Protein AF-A0A8T4NUY3-F1 (afdb_monomer)

Foldseek 3Di:
DPDDDVVVVVLVVLLVVLQVVQVVCCAAALAKLLVLLLVLLVLLLVLLVQLCVLVVDPVSVVLSVVSVVLSVVLNVLSVVVRVCLVVPPDDPDPDPSLVVNLVSLVVSLVSLVVVLVVLVPDPPRRVSSNVSSVSSNVSSVSSNSSSVHDIDHGDDHPVVVVVVVVVVVPPPDPCVVVVVVVVVVVVVD

Solvent-accessible surface area (backbone atoms only — not comparable to full-atom values): 10156 Å² total; per-residue (Å²): 134,82,80,86,54,71,67,58,56,50,52,54,50,51,38,51,50,24,36,53,48,42,51,50,46,22,49,56,63,18,44,51,47,41,59,52,26,39,52,25,36,51,52,13,38,55,24,37,47,52,16,32,73,71,59,75,48,76,72,39,54,59,53,38,51,52,42,49,50,52,38,50,52,52,38,54,52,28,50,55,51,46,54,44,66,72,68,44,85,84,58,97,67,88,56,83,58,62,70,48,50,54,58,50,33,49,49,54,30,52,52,33,50,52,50,39,54,54,50,67,70,41,84,80,60,55,67,63,31,51,50,19,29,48,52,18,30,52,25,27,47,49,22,36,33,31,70,71,27,79,89,66,82,78,44,71,25,44,65,62,50,52,51,48,54,50,52,61,71,66,49,78,76,63,68,75,66,58,56,64,54,55,62,58,54,68,76,73,112

Secondary structure (DSSP, 8-state):
-----HHHHHHHHHHHHHHHHHHHHHHHH---HHHHHHHHHHHHHHHHHHHHHHH--THHHHHHHHHHHHHHHHHHHHHHHHHHHHH-TT-----TTHHHHHHHHHHHHHHHHHHHHHHHHSSS--HHHHHHHHHHHHHHHHHHHHHHSPP------HHHHHHHHHHHHTS---THHHHHHHHHHTT--

Radius of gyration: 24.98 Å; Cα contacts (8 Å, |Δi|>4): 179; chains: 1; bounding box: 60×59×71 Å

Nearest PDB structures (foldseek):
  1yo7-assembly2_B  TM=5.361E-01  e=6.219E-01  Escherichia coli
  2rld-assembly1_B  TM=5.432E-01  e=9.424E-01  Bacteroides thetaiotaomicron VPI-5482
  2yfb-assembly1_A  TM=3.283E-01  e=2.200E-01  Pseudomonas putida KT2440
  6gs7-assembly1_A  TM=2.887E-01  e=2.401E+00  Escherichia coli K-12
  8b17-assembly1_A  TM=3.221E-01  e=4.252E+00  Escherichia coli

Structure (mmCIF, N/CA/C/O backbone):
data_AF-A0A8T4NUY3-F1
#
_entry.id   AF-A0A8T4NUY3-F1
#
loop_
_atom_site.group_PDB
_atom_site.id
_atom_site.type_symbol
_atom_site.label_atom_id
_atom_site.label_alt_id
_atom_site.label_comp_id
_atom_site.label_asym_id
_atom_site.label_entity_id
_atom_site.label_seq_id
_atom_site.pdbx_PDB_ins_code
_atom_site.Cartn_x
_atom_site.Cartn_y
_atom_site.Cartn_z
_atom_site.occupancy
_atom_site.B_iso_or_equiv
_atom_site.auth_seq_id
_atom_site.auth_comp_id
_atom_site.auth_asym_id
_atom_site.auth_atom_id
_atom_site.pdbx_PDB_model_num
ATOM 1 N N . MET A 1 1 ? -31.942 13.668 -16.884 1.00 48.38 1 MET A N 1
ATOM 2 C CA . MET A 1 1 ? -31.144 12.492 -17.297 1.00 48.38 1 MET A CA 1
ATOM 3 C C . MET A 1 1 ? -29.689 12.750 -16.943 1.00 48.38 1 MET A C 1
ATOM 5 O O . MET A 1 1 ? -29.031 13.530 -17.618 1.00 48.38 1 MET A O 1
ATOM 9 N N . THR A 1 2 ? -29.203 12.186 -15.840 1.00 55.16 2 THR A N 1
ATOM 10 C CA . THR A 1 2 ? -27.782 12.231 -15.471 1.00 55.16 2 THR A CA 1
ATOM 11 C C . THR A 1 2 ? -26.987 11.414 -16.490 1.00 55.16 2 THR A C 1
ATOM 13 O O . THR A 1 2 ? -27.293 10.247 -16.729 1.00 55.16 2 THR A O 1
ATOM 16 N N . LYS A 1 3 ? -26.012 12.046 -17.156 1.00 61.59 3 LYS A N 1
ATOM 17 C CA . LYS A 1 3 ? -25.132 11.377 -18.124 1.00 61.59 3 LYS A CA 1
ATOM 18 C C . LYS A 1 3 ? -24.430 10.208 -17.432 1.00 61.59 3 LYS A C 1
ATOM 20 O O . LYS A 1 3 ? -23.755 10.396 -16.425 1.00 61.59 3 LYS A O 1
ATOM 25 N N . PHE A 1 4 ? -24.598 9.011 -17.982 1.00 66.19 4 PHE A N 1
ATOM 26 C CA . PHE A 1 4 ? -23.901 7.809 -17.543 1.00 66.19 4 PHE A CA 1
ATOM 27 C C . PHE A 1 4 ? -22.391 8.006 -17.735 1.00 66.19 4 PHE A C 1
ATOM 29 O O . PHE A 1 4 ? -21.926 8.082 -18.871 1.00 66.19 4 PHE A O 1
ATOM 36 N N . ASN A 1 5 ? -21.632 8.117 -16.641 1.00 83.50 5 ASN A N 1
ATOM 37 C CA . ASN A 1 5 ? -20.173 8.167 -16.692 1.00 83.50 5 ASN A CA 1
ATOM 38 C C . ASN A 1 5 ? -19.603 6.797 -16.276 1.00 83.50 5 ASN A C 1
ATOM 40 O O . ASN A 1 5 ? -19.598 6.481 -15.084 1.00 83.50 5 ASN A O 1
ATOM 44 N N . PRO A 1 6 ? -19.141 5.963 -17.226 1.00 83.00 6 PRO A N 1
ATOM 45 C CA . PRO A 1 6 ? -18.649 4.618 -16.923 1.00 83.00 6 PRO A CA 1
ATOM 46 C C . PRO A 1 6 ? -17.440 4.627 -15.979 1.00 83.00 6 PRO A C 1
ATOM 48 O O . PRO A 1 6 ? -17.291 3.708 -15.179 1.00 83.00 6 PRO A O 1
ATOM 51 N N . LEU A 1 7 ? -16.616 5.678 -16.015 1.00 85.19 7 LEU A N 1
ATOM 52 C CA . LEU A 1 7 ? -15.440 5.805 -15.149 1.00 85.19 7 LEU A CA 1
ATOM 53 C C . LEU A 1 7 ? -15.824 5.970 -13.679 1.00 85.19 7 LEU A C 1
ATOM 55 O O . LEU A 1 7 ? -15.173 5.406 -12.806 1.00 85.19 7 LEU A O 1
ATOM 59 N N . GLN A 1 8 ? -16.916 6.688 -13.410 1.00 86.12 8 GLN A N 1
ATOM 60 C CA . GLN A 1 8 ? -17.401 6.890 -12.049 1.00 86.12 8 GLN A CA 1
ATOM 61 C C . GLN A 1 8 ? -17.891 5.576 -11.430 1.00 86.12 8 GLN A C 1
ATOM 63 O O . GLN A 1 8 ? -17.571 5.284 -10.287 1.00 86.12 8 GLN A O 1
ATOM 68 N N . LYS A 1 9 ? -18.570 4.723 -12.209 1.00 86.62 9 LYS A N 1
ATOM 69 C CA . LYS A 1 9 ? -18.999 3.399 -11.728 1.00 86.62 9 LYS A CA 1
ATOM 70 C C . LYS A 1 9 ? -17.833 2.476 -11.384 1.00 86.62 9 LYS A C 1
ATOM 72 O O . LYS A 1 9 ? -17.947 1.676 -10.460 1.00 86.62 9 LYS A O 1
ATOM 77 N N . ILE A 1 10 ? -16.740 2.556 -12.144 1.00 88.50 10 ILE A N 1
ATOM 78 C CA . ILE A 1 10 ? -15.527 1.787 -11.850 1.00 88.50 10 ILE A CA 1
ATOM 79 C C . ILE A 1 10 ? -14.895 2.304 -10.555 1.00 88.50 10 ILE A C 1
ATOM 81 O O . ILE A 1 10 ? -14.575 1.495 -9.691 1.00 88.50 10 ILE A O 1
ATOM 85 N N . ASP A 1 11 ? -14.772 3.624 -10.393 1.00 87.75 11 ASP A N 1
ATOM 86 C CA . ASP A 1 11 ? -14.246 4.239 -9.166 1.00 87.75 11 ASP A CA 1
ATOM 87 C C . ASP A 1 11 ? -15.077 3.853 -7.930 1.00 87.75 11 ASP A C 1
ATOM 89 O O . ASP A 1 11 ? -14.519 3.391 -6.935 1.00 87.75 11 ASP A O 1
ATOM 93 N N . ASP A 1 12 ? -16.408 3.933 -8.027 1.00 89.88 12 ASP A N 1
ATOM 94 C CA . ASP A 1 12 ? -17.337 3.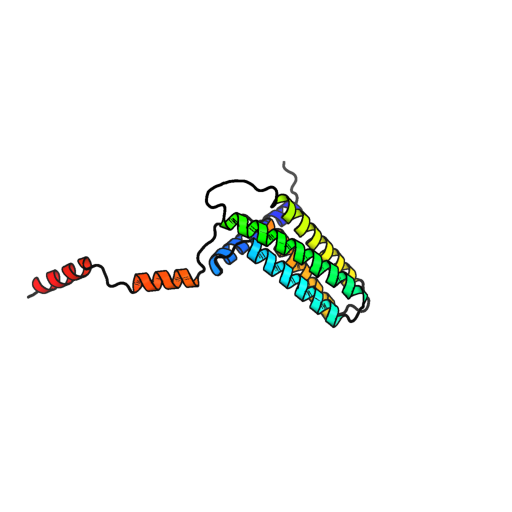525 -6.966 1.00 89.88 12 ASP A CA 1
ATOM 95 C C . ASP A 1 12 ? -17.185 2.032 -6.626 1.00 89.88 12 ASP A C 1
ATOM 97 O O . ASP A 1 12 ? -17.167 1.646 -5.455 1.00 89.88 12 ASP A O 1
ATOM 101 N N . GLY A 1 13 ? -17.036 1.179 -7.644 1.00 91.19 13 GLY A N 1
ATOM 102 C CA . GLY A 1 13 ? -16.809 -0.255 -7.468 1.00 91.19 13 GLY A CA 1
ATOM 103 C C . GLY A 1 13 ? -15.482 -0.560 -6.770 1.00 91.19 13 GLY A C 1
ATOM 104 O O . GLY A 1 13 ? -15.440 -1.370 -5.842 1.00 91.19 13 GLY A O 1
ATOM 105 N N . MET A 1 14 ? -14.406 0.121 -7.165 1.00 91.62 14 MET A N 1
ATOM 106 C CA . MET A 1 14 ? -13.090 -0.018 -6.536 1.00 91.62 14 MET A CA 1
ATOM 107 C C . MET A 1 14 ? -13.104 0.473 -5.087 1.00 91.62 14 MET A C 1
ATOM 109 O O . MET A 1 14 ? -12.555 -0.192 -4.208 1.00 91.62 14 MET A O 1
ATOM 113 N N . LEU A 1 15 ? -13.785 1.587 -4.811 1.00 92.44 15 LEU A N 1
ATOM 114 C CA . LEU A 1 15 ? -13.944 2.107 -3.457 1.00 92.44 15 LEU A CA 1
ATOM 115 C C . LEU A 1 15 ? -14.776 1.163 -2.579 1.00 92.44 15 LEU A C 1
ATOM 117 O O . LEU A 1 15 ? -14.419 0.918 -1.427 1.00 92.44 15 LEU A O 1
ATOM 121 N N . TYR A 1 16 ? -15.845 0.572 -3.119 1.00 91.75 16 TYR A N 1
ATOM 122 C 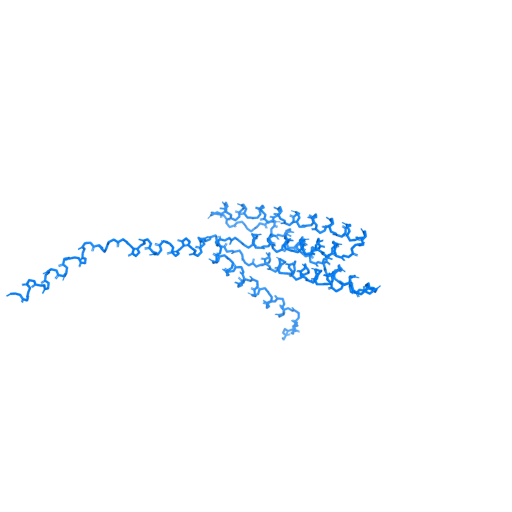CA . TYR A 1 16 ? -16.622 -0.453 -2.421 1.00 91.75 16 TYR A CA 1
ATOM 123 C C . TYR A 1 16 ? -15.752 -1.656 -2.030 1.00 91.75 16 TYR A C 1
ATOM 125 O O . TYR A 1 16 ? -15.794 -2.108 -0.881 1.00 91.75 16 TYR A O 1
ATOM 133 N N . LEU A 1 17 ? -14.929 -2.155 -2.957 1.00 92.31 17 LEU A N 1
ATOM 134 C CA . LEU A 1 17 ? -14.000 -3.252 -2.683 1.00 92.31 17 LEU A CA 1
ATOM 135 C C . LEU A 1 17 ? -12.956 -2.865 -1.634 1.00 92.31 17 LEU A C 1
ATOM 137 O O . LEU A 1 17 ? -12.692 -3.655 -0.729 1.00 92.31 17 LEU A O 1
ATOM 141 N N . ALA A 1 18 ? -12.408 -1.652 -1.703 1.00 92.25 18 ALA A N 1
ATOM 142 C CA . ALA A 1 18 ? -11.452 -1.159 -0.717 1.00 92.25 18 ALA A CA 1
ATOM 143 C C . ALA A 1 18 ? -12.070 -1.055 0.681 1.00 92.25 18 ALA A C 1
ATOM 145 O O . ALA A 1 18 ? -11.474 -1.536 1.642 1.00 92.25 18 ALA A O 1
ATOM 146 N N . ASN A 1 19 ? -13.298 -0.542 0.798 1.00 91.25 19 ASN A N 1
ATOM 147 C CA . ASN A 1 19 ? -14.040 -0.513 2.060 1.00 91.25 19 ASN A CA 1
ATOM 148 C C . ASN A 1 19 ? -14.225 -1.921 2.643 1.00 91.25 19 ASN A C 1
ATOM 150 O O . ASN A 1 19 ? -13.965 -2.148 3.825 1.00 91.25 19 ASN A O 1
ATOM 154 N N . ARG A 1 20 ? -14.618 -2.900 1.819 1.00 92.81 20 ARG A N 1
ATOM 155 C CA . ARG A 1 20 ? -14.730 -4.304 2.250 1.00 92.81 20 ARG A CA 1
ATOM 156 C C . ARG A 1 20 ? -13.381 -4.898 2.648 1.00 92.81 20 ARG A C 1
ATOM 158 O O . ARG A 1 20 ? -13.308 -5.616 3.643 1.00 92.81 20 ARG A O 1
ATOM 165 N N . GLY A 1 21 ? -12.321 -4.576 1.913 1.00 92.50 21 GLY A N 1
ATOM 166 C CA . GLY A 1 21 ? -10.954 -4.989 2.221 1.00 92.50 21 GLY A CA 1
ATOM 167 C C . GLY A 1 21 ? -10.473 -4.441 3.563 1.00 92.50 21 GLY A C 1
ATOM 168 O O . GLY A 1 21 ? -9.983 -5.202 4.393 1.00 92.50 21 GLY A O 1
ATOM 169 N N . VAL A 1 22 ? -10.695 -3.152 3.827 1.00 92.00 22 VAL A N 1
ATOM 170 C CA . VAL A 1 22 ? -10.376 -2.505 5.109 1.00 92.00 22 VAL A CA 1
ATOM 171 C C . VAL A 1 22 ? -11.189 -3.112 6.250 1.00 92.00 22 VAL A C 1
ATOM 173 O O . VAL A 1 22 ? -10.629 -3.396 7.307 1.00 92.00 22 VAL A O 1
ATOM 176 N N . GLN A 1 23 ? -12.479 -3.394 6.043 1.00 89.88 23 GLN A N 1
ATOM 177 C CA . GLN A 1 23 ? -13.305 -4.101 7.030 1.00 89.88 23 GLN A CA 1
ATOM 178 C C . GLN A 1 23 ? -12.753 -5.494 7.343 1.00 89.88 23 GLN A C 1
ATOM 180 O O . GLN A 1 23 ? -12.631 -5.855 8.514 1.00 89.88 23 GLN A O 1
ATOM 185 N N . ALA A 1 24 ? -12.395 -6.271 6.321 1.00 90.56 24 ALA A N 1
ATOM 186 C CA . ALA A 1 24 ? -11.819 -7.600 6.494 1.00 90.56 24 ALA A CA 1
ATOM 187 C C . ALA A 1 24 ? -10.454 -7.539 7.196 1.00 90.56 24 ALA A C 1
ATOM 189 O O . ALA A 1 24 ? -10.190 -8.330 8.101 1.00 90.56 24 ALA A O 1
ATOM 190 N N . TRP A 1 25 ? -9.607 -6.574 6.839 1.00 91.94 25 TRP A N 1
ATOM 191 C CA . TRP A 1 25 ? -8.314 -6.337 7.478 1.00 91.94 25 TRP A CA 1
ATOM 192 C C . TRP A 1 25 ? -8.459 -5.955 8.952 1.00 91.94 25 TRP A C 1
ATOM 194 O O . TRP A 1 25 ? -7.840 -6.571 9.819 1.00 91.94 25 TRP A O 1
ATOM 204 N N . ASN A 1 26 ? -9.317 -4.982 9.255 1.00 89.38 26 ASN A N 1
ATOM 205 C CA . ASN A 1 26 ? -9.607 -4.564 10.621 1.00 89.38 26 ASN A CA 1
ATOM 206 C C . ASN A 1 26 ? -10.209 -5.714 11.435 1.00 89.38 26 ASN A C 1
ATOM 208 O O . ASN A 1 26 ? -9.828 -5.927 12.583 1.00 89.38 26 ASN A O 1
ATOM 212 N N . TRP A 1 27 ? -11.097 -6.509 10.834 1.00 85.94 27 TRP A N 1
ATOM 213 C CA . TRP A 1 27 ? -11.651 -7.683 11.491 1.00 85.94 27 TRP A CA 1
ATOM 214 C C . TRP A 1 27 ? -10.564 -8.720 11.787 1.00 85.94 27 TRP A C 1
ATOM 216 O O . TRP A 1 27 ? -10.459 -9.152 12.930 1.00 85.94 27 TRP A O 1
ATOM 226 N N . THR A 1 28 ? -9.739 -9.088 10.806 1.00 87.62 28 THR A N 1
ATOM 227 C CA . THR A 1 28 ? -8.694 -10.120 10.948 1.00 87.62 28 THR A CA 1
ATOM 228 C C . THR A 1 28 ? -7.601 -9.713 11.936 1.00 87.62 28 THR A C 1
ATOM 230 O O . THR A 1 28 ? -7.290 -10.451 12.874 1.00 87.62 28 THR A O 1
ATOM 233 N N . THR A 1 29 ? -7.044 -8.519 11.759 1.00 87.31 29 THR A N 1
ATOM 234 C CA . THR A 1 29 ? -5.816 -8.081 12.434 1.00 87.31 29 THR A CA 1
ATOM 235 C C . THR A 1 29 ? -6.053 -7.127 13.601 1.00 87.31 29 THR A C 1
ATOM 237 O O . THR A 1 29 ? -5.150 -6.934 14.412 1.00 87.31 29 THR A O 1
ATOM 240 N N . GLY A 1 30 ? -7.237 -6.517 13.698 1.00 84.38 30 GLY A N 1
ATOM 241 C CA . GLY A 1 30 ? -7.509 -5.430 14.641 1.00 84.38 30 GLY A CA 1
ATOM 242 C C . GLY A 1 30 ? -6.852 -4.090 14.280 1.00 84.38 30 GLY A C 1
ATOM 243 O O . GLY A 1 30 ? -6.949 -3.134 15.047 1.00 84.38 30 GLY A O 1
ATOM 244 N N . ARG A 1 31 ? -6.164 -4.011 13.135 1.00 87.50 31 ARG A N 1
ATOM 245 C CA . ARG A 1 31 ? -5.397 -2.839 12.693 1.00 87.50 31 ARG A CA 1
ATOM 246 C C . ARG A 1 31 ? -6.239 -1.856 11.874 1.00 87.50 31 ARG A C 1
ATOM 248 O O . ARG A 1 31 ? -7.376 -2.152 11.495 1.00 87.50 31 ARG A O 1
ATOM 255 N N . THR A 1 32 ? -5.696 -0.668 11.638 1.00 88.38 32 THR A N 1
ATOM 256 C CA . THR A 1 32 ? -6.365 0.421 10.903 1.00 88.38 32 THR A CA 1
ATOM 257 C C . THR A 1 32 ? -6.183 0.283 9.386 1.00 88.38 32 THR A C 1
ATOM 259 O O . THR A 1 32 ? -5.434 -0.574 8.901 1.00 88.38 32 THR A O 1
ATOM 262 N N . LYS A 1 33 ? -6.838 1.164 8.617 1.00 89.69 33 LYS A N 1
ATOM 263 C CA . LYS A 1 33 ? -6.604 1.285 7.170 1.00 89.69 33 LYS A CA 1
ATOM 264 C C . LYS A 1 33 ? -5.194 1.792 6.842 1.00 89.69 33 LYS A C 1
ATOM 266 O O . LYS A 1 33 ? -4.597 1.316 5.882 1.00 89.69 33 LY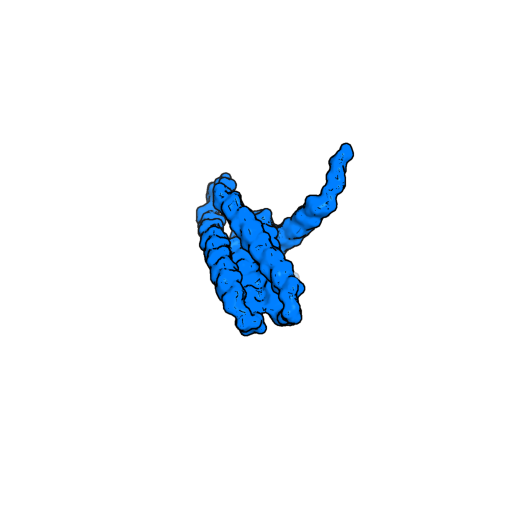S A O 1
ATOM 271 N N . TYR A 1 34 ? -4.629 2.688 7.656 1.00 89.56 34 TYR A N 1
ATOM 272 C CA . TYR A 1 34 ? -3.290 3.239 7.415 1.00 89.56 34 TYR A CA 1
ATOM 273 C C . TYR A 1 34 ? -2.188 2.200 7.665 1.00 89.56 34 TYR A C 1
ATOM 275 O O . TYR A 1 34 ? -1.172 2.201 6.969 1.00 89.56 34 TYR A O 1
ATOM 283 N N . ASP A 1 35 ? -2.410 1.252 8.585 1.00 90.38 35 ASP A N 1
ATOM 284 C CA . ASP A 1 35 ? -1.540 0.079 8.734 1.00 90.38 35 ASP A CA 1
ATOM 285 C C . ASP A 1 35 ? -1.527 -0.763 7.446 1.00 90.38 35 ASP A C 1
ATOM 287 O O . ASP A 1 35 ? -0.465 -1.169 6.976 1.00 90.38 35 ASP A O 1
ATOM 291 N N . LEU A 1 36 ? -2.700 -0.997 6.842 1.00 92.81 36 LEU A N 1
ATOM 292 C CA . LEU A 1 36 ? -2.815 -1.723 5.573 1.00 92.81 36 LEU A CA 1
ATOM 293 C C . LEU A 1 36 ? -2.159 -0.955 4.416 1.00 92.81 36 LEU A C 1
ATOM 295 O O . LEU A 1 36 ? -1.393 -1.537 3.652 1.00 92.81 36 LEU A O 1
ATOM 299 N N . SER A 1 37 ? -2.424 0.348 4.303 1.00 91.88 37 SER A 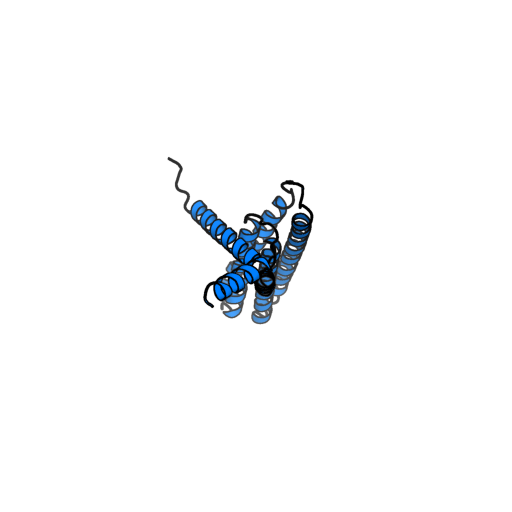N 1
ATOM 300 C CA . SER A 1 37 ? -1.819 1.219 3.288 1.00 91.88 37 SER A CA 1
ATOM 301 C C . SER A 1 37 ? -0.291 1.211 3.369 1.00 91.88 37 SER A C 1
ATOM 303 O O . SER A 1 37 ? 0.395 1.043 2.361 1.00 91.88 37 SER A O 1
ATOM 305 N N . THR A 1 38 ? 0.257 1.282 4.583 1.00 92.06 38 THR A N 1
ATOM 306 C CA . THR A 1 38 ? 1.704 1.200 4.821 1.00 92.06 38 THR A CA 1
ATOM 307 C C . THR A 1 38 ? 2.286 -0.121 4.324 1.00 92.06 38 THR A C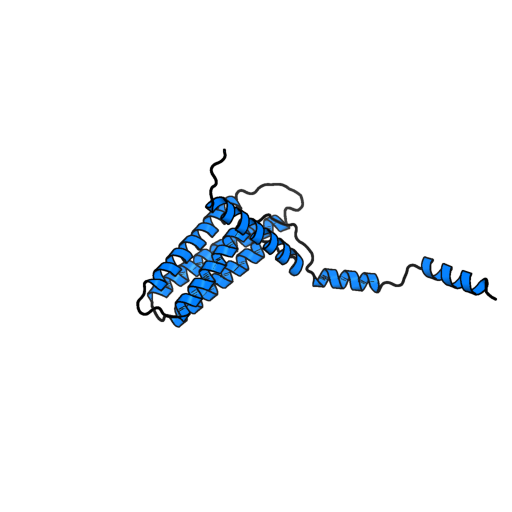 1
ATOM 309 O O . THR A 1 38 ? 3.284 -0.120 3.604 1.00 92.06 38 THR A O 1
ATOM 312 N N . VAL A 1 39 ? 1.641 -1.250 4.639 1.00 94.06 39 VAL A N 1
ATOM 313 C CA . VAL A 1 39 ? 2.070 -2.572 4.152 1.00 94.06 39 VAL A CA 1
ATOM 314 C C . VAL A 1 39 ? 2.056 -2.630 2.623 1.00 94.06 39 VAL A C 1
ATOM 316 O O . VAL A 1 39 ? 2.998 -3.148 2.026 1.00 94.06 39 VAL A O 1
ATOM 319 N N . LEU A 1 40 ? 1.034 -2.066 1.978 1.00 94.25 40 LEU A N 1
ATOM 320 C CA . LEU A 1 40 ? 0.931 -2.029 0.518 1.00 94.25 40 LEU A CA 1
ATOM 321 C C . LEU A 1 40 ? 2.032 -1.170 -0.124 1.00 94.25 40 LEU A C 1
ATOM 323 O O . LEU A 1 40 ? 2.635 -1.590 -1.111 1.00 94.25 40 LEU A O 1
ATOM 327 N N . HIS A 1 41 ? 2.355 -0.007 0.448 1.00 91.06 41 HIS A N 1
ATOM 328 C CA . HIS A 1 41 ? 3.465 0.825 -0.030 1.00 91.06 41 HIS A CA 1
ATOM 329 C C . HIS A 1 41 ? 4.833 0.148 0.156 1.00 91.06 41 HIS A C 1
ATOM 331 O O . HIS A 1 41 ? 5.685 0.203 -0.738 1.00 91.06 41 HIS A O 1
ATOM 337 N N . MET A 1 42 ? 5.039 -0.546 1.278 1.00 92.19 42 MET A N 1
ATOM 338 C CA . MET A 1 42 ? 6.252 -1.334 1.515 1.00 92.19 42 MET A CA 1
ATOM 339 C C . MET A 1 42 ? 6.373 -2.498 0.528 1.00 92.19 42 MET A C 1
ATOM 341 O O . MET A 1 42 ? 7.438 -2.684 -0.058 1.00 92.19 42 MET A O 1
ATOM 345 N N . ALA A 1 43 ? 5.286 -3.237 0.285 1.00 92.50 43 ALA A N 1
ATOM 346 C CA . ALA A 1 43 ? 5.253 -4.320 -0.696 1.00 92.50 43 ALA A CA 1
ATOM 347 C C . ALA A 1 43 ? 5.567 -3.817 -2.113 1.00 92.50 43 ALA A C 1
ATOM 349 O O . ALA A 1 43 ? 6.315 -4.463 -2.850 1.00 92.50 43 ALA A O 1
ATOM 350 N N . ALA A 1 44 ? 5.057 -2.636 -2.472 1.00 91.00 44 ALA A N 1
ATOM 351 C CA . ALA A 1 44 ? 5.350 -2.015 -3.755 1.00 91.00 44 ALA A CA 1
ATOM 352 C C . ALA A 1 44 ? 6.836 -1.670 -3.902 1.00 91.00 44 ALA A C 1
ATOM 354 O O . ALA A 1 44 ? 7.463 -2.038 -4.886 1.00 91.00 44 ALA A O 1
ATOM 355 N N . THR A 1 45 ? 7.420 -1.048 -2.879 1.00 90.25 45 THR A N 1
ATOM 356 C CA . THR A 1 45 ? 8.844 -0.672 -2.870 1.00 90.25 45 THR A CA 1
ATOM 357 C C . THR A 1 45 ? 9.755 -1.891 -2.906 1.00 90.25 45 THR A C 1
ATOM 359 O O . THR A 1 45 ? 10.739 -1.907 -3.637 1.00 90.25 45 THR A O 1
ATOM 362 N N . ALA A 1 46 ? 9.424 -2.938 -2.147 1.00 90.81 46 ALA A N 1
ATOM 363 C CA . ALA A 1 46 ? 10.161 -4.196 -2.190 1.00 90.81 46 ALA A CA 1
ATOM 364 C C . ALA A 1 46 ? 10.106 -4.832 -3.588 1.00 90.81 46 ALA A C 1
ATOM 366 O O . ALA A 1 46 ? 11.108 -5.365 -4.062 1.00 90.81 46 ALA A O 1
ATOM 367 N N . SER A 1 47 ? 8.955 -4.729 -4.259 1.00 89.50 47 SER A N 1
ATOM 368 C CA . SER A 1 47 ? 8.787 -5.210 -5.630 1.00 89.50 47 SER A CA 1
ATOM 369 C C . SER A 1 47 ? 9.630 -4.398 -6.615 1.00 89.50 47 SER A C 1
ATOM 371 O O . SER A 1 47 ? 10.375 -5.004 -7.377 1.00 89.50 47 SER A O 1
ATOM 373 N N . ASP A 1 48 ? 9.621 -3.062 -6.541 1.00 85.25 48 ASP A N 1
ATOM 374 C CA . ASP A 1 48 ? 10.491 -2.203 -7.368 1.00 85.25 48 ASP A CA 1
ATOM 375 C C . ASP A 1 48 ? 11.977 -2.544 -7.160 1.00 85.25 48 ASP A C 1
ATOM 377 O O . ASP A 1 48 ? 12.747 -2.654 -8.114 1.00 85.25 48 ASP A O 1
ATOM 381 N N . GLY A 1 49 ? 12.380 -2.782 -5.906 1.00 85.06 49 GLY A N 1
ATOM 382 C CA . GLY A 1 49 ? 13.744 -3.189 -5.561 1.00 85.06 49 GLY A CA 1
ATOM 383 C C . GLY A 1 49 ? 14.133 -4.538 -6.166 1.00 85.06 49 GLY A C 1
ATOM 384 O O . GLY A 1 49 ? 15.236 -4.686 -6.692 1.00 85.06 49 GLY A O 1
ATOM 385 N N . ALA A 1 50 ? 13.219 -5.512 -6.162 1.00 85.56 50 ALA A N 1
ATOM 386 C CA . ALA A 1 50 ? 13.425 -6.773 -6.869 1.00 85.56 50 ALA A CA 1
ATOM 387 C C . ALA A 1 50 ? 13.541 -6.552 -8.388 1.00 85.56 50 ALA A C 1
ATOM 389 O O . ALA A 1 50 ? 14.398 -7.157 -9.032 1.00 85.56 50 ALA A O 1
ATOM 390 N N . GLY A 1 51 ? 12.735 -5.649 -8.953 1.00 80.75 51 GLY A N 1
ATOM 391 C CA . GLY A 1 51 ? 12.812 -5.242 -10.357 1.00 80.75 51 GLY A CA 1
ATOM 392 C C . GLY A 1 51 ? 14.180 -4.671 -10.736 1.00 80.75 51 GLY A C 1
ATOM 393 O O . GLY A 1 51 ? 14.724 -5.070 -11.765 1.00 80.75 51 GLY A O 1
ATOM 394 N N . TYR A 1 52 ? 14.757 -3.818 -9.882 1.00 80.06 52 TYR A N 1
ATOM 395 C CA . TYR A 1 52 ? 16.107 -3.259 -10.039 1.00 80.06 52 TYR A CA 1
ATOM 396 C C . TYR A 1 52 ? 17.196 -4.337 -10.050 1.00 80.06 52 TYR A C 1
ATOM 398 O O . TYR A 1 52 ? 18.005 -4.396 -10.977 1.00 80.06 52 TYR A O 1
ATOM 406 N N . VAL A 1 53 ? 17.210 -5.217 -9.042 1.00 81.44 53 VAL A N 1
ATOM 407 C CA . VAL A 1 53 ? 18.224 -6.284 -8.941 1.00 81.44 53 VAL A CA 1
ATOM 408 C C . VAL A 1 53 ? 18.193 -7.185 -10.177 1.00 81.44 53 VAL A C 1
ATOM 410 O O . VAL A 1 53 ? 19.232 -7.652 -10.636 1.00 81.44 53 VAL A O 1
ATOM 413 N N . LEU A 1 54 ? 17.003 -7.409 -10.734 1.00 78.38 54 LEU A N 1
ATOM 414 C CA . LEU A 1 54 ? 16.807 -8.261 -11.901 1.00 78.38 54 LEU A CA 1
ATOM 415 C C . LEU A 1 54 ? 17.063 -7.540 -13.231 1.00 78.38 54 LEU A C 1
ATOM 417 O O . LEU A 1 54 ? 17.361 -8.220 -14.212 1.00 78.38 54 LEU A O 1
ATOM 421 N N . SER A 1 55 ? 16.957 -6.207 -13.283 1.00 76.12 55 SER A N 1
ATOM 422 C CA . SER A 1 55 ? 17.200 -5.439 -14.510 1.00 76.12 55 SER A CA 1
ATOM 423 C C . SER A 1 55 ? 18.677 -5.143 -14.755 1.00 76.12 55 SER A C 1
ATOM 425 O O . SER A 1 55 ? 19.087 -5.014 -15.907 1.00 76.12 55 SER A O 1
ATOM 427 N N . ASN A 1 56 ? 19.481 -5.055 -13.688 1.00 74.19 56 ASN A N 1
ATOM 428 C CA . ASN A 1 56 ? 20.903 -4.693 -13.735 1.00 74.19 56 ASN A CA 1
ATOM 429 C C . ASN A 1 56 ? 21.185 -3.393 -14.527 1.00 74.19 56 ASN A C 1
ATOM 431 O O . ASN A 1 56 ? 22.269 -3.211 -15.081 1.00 74.19 56 ASN A O 1
ATOM 435 N N . ASP A 1 57 ? 20.197 -2.496 -14.601 1.00 75.31 57 ASP A N 1
ATOM 436 C CA . ASP A 1 57 ? 20.283 -1.213 -15.296 1.00 75.31 57 ASP A CA 1
ATOM 437 C C . ASP A 1 57 ? 20.453 -0.082 -14.262 1.00 75.31 57 ASP A C 1
ATOM 439 O O . ASP A 1 57 ? 19.623 0.066 -13.357 1.00 75.31 57 ASP A O 1
ATOM 443 N N . PRO A 1 58 ? 21.513 0.741 -14.367 1.00 76.38 58 PRO A N 1
ATOM 444 C CA . PRO A 1 58 ? 21.783 1.817 -13.416 1.00 76.38 58 PRO A CA 1
ATOM 445 C C . PRO A 1 58 ? 20.674 2.877 -13.343 1.00 76.38 58 PRO A C 1
ATOM 447 O O . PRO A 1 58 ? 20.509 3.497 -12.292 1.00 76.38 58 PRO A O 1
ATOM 450 N N . ASN A 1 59 ? 19.867 3.067 -14.392 1.00 74.12 59 ASN A N 1
ATOM 451 C CA . ASN A 1 59 ? 18.742 4.008 -14.363 1.00 74.12 59 ASN A CA 1
ATOM 452 C C . ASN A 1 59 ? 17.668 3.602 -13.343 1.00 74.12 59 ASN A C 1
ATOM 454 O O . ASN A 1 59 ? 16.999 4.461 -12.764 1.00 74.12 59 ASN A O 1
ATOM 458 N N . TYR A 1 60 ? 17.540 2.303 -13.062 1.00 76.81 60 TYR A N 1
ATOM 459 C CA . TYR A 1 60 ? 16.594 1.802 -12.070 1.00 76.81 60 TYR A CA 1
ATOM 460 C C . TYR A 1 60 ? 17.006 2.136 -10.629 1.00 76.81 60 TYR A C 1
ATOM 462 O O . TYR A 1 60 ? 16.146 2.140 -9.753 1.00 76.81 60 TYR A O 1
ATOM 470 N N . LEU A 1 61 ? 18.268 2.504 -10.369 1.00 79.06 61 LEU A N 1
ATOM 471 C CA . LEU A 1 61 ? 18.702 2.966 -9.045 1.00 79.06 61 LEU A CA 1
ATOM 472 C C . LEU A 1 61 ? 18.008 4.281 -8.656 1.00 79.06 61 LEU A C 1
ATOM 474 O O . LEU A 1 61 ? 17.548 4.440 -7.523 1.00 79.06 61 LEU A O 1
ATOM 478 N N . LEU A 1 62 ? 17.911 5.224 -9.598 1.00 80.62 62 LEU A N 1
ATOM 479 C CA . LEU A 1 62 ? 17.224 6.497 -9.375 1.00 80.62 62 LEU A CA 1
ATOM 480 C C . LEU A 1 62 ? 15.725 6.271 -9.144 1.00 80.62 62 LEU A C 1
ATOM 482 O O . LEU A 1 62 ? 15.153 6.833 -8.211 1.00 80.62 62 LEU A O 1
ATOM 486 N N . ILE A 1 63 ? 15.108 5.412 -9.959 1.00 78.88 63 ILE A N 1
ATOM 487 C CA . ILE A 1 63 ? 13.686 5.057 -9.852 1.00 78.88 63 ILE A CA 1
ATOM 488 C C . ILE A 1 63 ? 13.397 4.410 -8.495 1.00 78.88 63 ILE A C 1
ATOM 490 O O . ILE A 1 63 ? 12.503 4.857 -7.774 1.00 78.88 63 ILE A O 1
ATOM 494 N N . PHE A 1 64 ? 14.207 3.426 -8.101 1.00 83.12 64 PHE A N 1
ATOM 495 C CA . PHE A 1 64 ? 14.103 2.778 -6.800 1.00 83.12 64 PHE A CA 1
ATOM 496 C C . PHE A 1 64 ? 14.289 3.774 -5.647 1.00 83.12 64 PHE A C 1
ATOM 498 O O . PHE A 1 64 ? 13.540 3.738 -4.675 1.00 83.12 64 PHE A O 1
ATOM 505 N N . SER A 1 65 ? 15.218 4.725 -5.766 1.00 85.56 65 SER A N 1
ATOM 506 C CA . SER A 1 65 ? 15.439 5.749 -4.734 1.00 85.56 65 SER A CA 1
ATOM 507 C C . SER A 1 65 ? 14.222 6.664 -4.552 1.00 85.56 65 SER A C 1
ATOM 509 O O . SER A 1 65 ? 13.822 6.944 -3.421 1.00 85.56 65 SER A O 1
ATOM 511 N N . ILE A 1 66 ? 13.589 7.093 -5.650 1.00 85.62 66 ILE A N 1
ATOM 512 C CA . ILE A 1 66 ? 12.342 7.878 -5.614 1.00 85.62 66 ILE A CA 1
ATOM 513 C C . ILE A 1 66 ? 11.201 7.041 -5.019 1.00 85.62 66 ILE A C 1
ATOM 515 O O . ILE A 1 66 ? 10.417 7.537 -4.206 1.00 85.62 66 ILE A O 1
ATOM 519 N N . SER A 1 67 ? 11.125 5.760 -5.375 1.00 84.69 67 SER A N 1
ATOM 520 C CA . SER A 1 67 ? 10.154 4.809 -4.831 1.00 84.69 67 SER A CA 1
ATOM 521 C C . SER A 1 67 ? 10.293 4.644 -3.308 1.00 84.69 67 SER A C 1
ATOM 523 O O . SER A 1 67 ? 9.313 4.799 -2.577 1.00 84.69 67 SER A O 1
ATOM 525 N N . VAL A 1 68 ? 11.514 4.450 -2.800 1.00 89.62 68 VAL A N 1
ATOM 526 C CA . VAL A 1 68 ? 11.802 4.390 -1.356 1.00 89.62 68 VAL A CA 1
ATOM 527 C C . VAL A 1 68 ? 11.434 5.704 -0.669 1.00 89.62 68 VAL A C 1
ATOM 529 O O . VAL A 1 68 ? 10.783 5.690 0.377 1.00 89.62 68 VAL A O 1
ATOM 532 N N . PHE A 1 69 ? 11.808 6.841 -1.258 1.00 89.00 69 PHE A N 1
ATOM 533 C CA . PHE A 1 69 ? 11.513 8.159 -0.700 1.00 89.00 69 PHE A CA 1
ATOM 534 C C . PHE A 1 69 ? 10.005 8.414 -0.583 1.00 89.00 69 PHE A C 1
ATOM 536 O O . PHE A 1 69 ? 9.515 8.771 0.489 1.00 89.00 69 PHE A O 1
ATOM 543 N N . THR A 1 70 ? 9.253 8.180 -1.661 1.00 87.19 70 THR A N 1
ATOM 544 C CA . THR A 1 70 ? 7.792 8.365 -1.680 1.00 87.19 70 THR A CA 1
ATOM 545 C C . THR A 1 70 ? 7.094 7.454 -0.675 1.00 87.19 70 THR A C 1
ATOM 547 O O . THR A 1 70 ? 6.259 7.927 0.096 1.00 87.19 70 THR A O 1
ATOM 550 N N . THR A 1 71 ? 7.489 6.182 -0.597 1.00 88.25 71 THR A N 1
ATOM 551 C CA . THR A 1 71 ? 6.981 5.241 0.409 1.00 88.25 71 THR A CA 1
ATOM 552 C C . THR A 1 71 ? 7.321 5.666 1.832 1.00 88.25 71 THR A C 1
ATOM 554 O O . THR A 1 71 ? 6.483 5.518 2.723 1.00 88.25 71 THR A O 1
ATOM 557 N N . GLY A 1 72 ? 8.510 6.226 2.062 1.00 88.31 72 GLY A N 1
ATOM 558 C CA . GLY A 1 72 ? 8.898 6.790 3.353 1.00 88.31 72 GLY A CA 1
ATOM 559 C C . GLY A 1 72 ? 7.950 7.905 3.795 1.00 88.31 72 GLY A C 1
ATOM 560 O O . GLY A 1 72 ? 7.429 7.855 4.908 1.00 88.31 72 GLY A O 1
ATOM 561 N N . ILE A 1 73 ? 7.651 8.860 2.907 1.00 88.44 73 ILE A N 1
ATOM 562 C CA . ILE A 1 73 ? 6.694 9.937 3.204 1.00 88.44 73 ILE A CA 1
ATOM 563 C C . ILE A 1 73 ? 5.294 9.362 3.453 1.00 88.44 73 ILE A C 1
ATOM 565 O O . ILE A 1 73 ? 4.689 9.706 4.466 1.00 88.44 73 ILE A O 1
ATOM 569 N N . CYS A 1 74 ? 4.793 8.457 2.599 1.00 86.88 74 CYS A N 1
ATOM 570 C CA . CYS A 1 74 ? 3.482 7.826 2.806 1.00 86.88 74 CYS A CA 1
ATOM 571 C C . CYS A 1 74 ? 3.405 7.119 4.162 1.00 86.88 74 CYS A C 1
ATOM 573 O O . CYS A 1 74 ? 2.421 7.259 4.878 1.00 86.88 74 CYS A O 1
ATOM 575 N N . THR A 1 75 ? 4.462 6.401 4.546 1.00 87.75 75 THR A N 1
ATOM 576 C CA . THR A 1 75 ? 4.534 5.684 5.826 1.00 87.75 75 THR A CA 1
ATOM 577 C C . THR A 1 75 ? 4.503 6.647 7.010 1.00 87.75 75 THR A C 1
ATOM 579 O O . THR A 1 75 ? 3.788 6.402 7.979 1.00 87.75 75 THR A O 1
ATOM 582 N N . ILE A 1 76 ? 5.235 7.763 6.936 1.00 87.62 76 ILE A N 1
ATOM 583 C CA . ILE A 1 76 ? 5.224 8.794 7.983 1.00 87.62 76 ILE A CA 1
ATOM 584 C C . ILE A 1 76 ? 3.831 9.421 8.099 1.00 87.62 76 ILE A C 1
ATOM 586 O O . ILE A 1 76 ? 3.305 9.533 9.205 1.00 87.62 76 ILE A O 1
ATOM 590 N N . THR A 1 77 ? 3.209 9.794 6.979 1.00 86.25 77 THR A N 1
ATOM 591 C CA . THR A 1 77 ? 1.854 10.365 6.971 1.00 86.25 77 THR A CA 1
ATOM 592 C C . THR A 1 77 ? 0.830 9.375 7.529 1.00 86.25 77 THR A C 1
ATOM 594 O O . THR A 1 77 ? 0.045 9.736 8.407 1.00 86.25 77 THR A O 1
ATOM 597 N N . ASN A 1 78 ? 0.895 8.110 7.110 1.00 86.12 78 ASN A N 1
ATOM 598 C CA . ASN A 1 78 ? 0.048 7.033 7.618 1.00 86.12 78 ASN A CA 1
ATOM 599 C C . ASN A 1 78 ? 0.223 6.821 9.126 1.00 86.12 78 ASN A C 1
ATOM 601 O O . ASN A 1 78 ? -0.762 6.678 9.844 1.00 86.12 78 ASN A O 1
ATOM 605 N N . GLU A 1 79 ? 1.457 6.838 9.632 1.00 86.50 79 GLU A N 1
ATOM 606 C CA . GLU A 1 79 ? 1.743 6.696 11.062 1.00 86.50 79 GLU A CA 1
ATOM 607 C C . GLU A 1 79 ? 1.202 7.883 11.876 1.00 86.50 79 GLU A C 1
ATOM 609 O O . GLU A 1 79 ? 0.637 7.705 12.959 1.00 86.50 79 GLU A O 1
ATOM 614 N N . LEU A 1 80 ? 1.314 9.106 11.350 1.00 84.81 80 LEU A N 1
ATOM 615 C CA . LEU A 1 80 ? 0.723 10.291 11.974 1.00 84.81 80 LEU A CA 1
ATOM 616 C C . LEU A 1 80 ? -0.806 10.196 12.027 1.00 84.81 80 LEU A C 1
ATOM 618 O O . LEU A 1 80 ? -1.397 10.498 13.069 1.00 84.81 80 LEU A O 1
ATOM 622 N N . ASN A 1 81 ? -1.440 9.740 10.946 1.00 81.38 81 ASN A N 1
ATOM 623 C CA . ASN A 1 81 ? -2.884 9.521 10.897 1.00 81.38 81 ASN A CA 1
ATOM 624 C C . ASN A 1 81 ? -3.318 8.399 11.855 1.00 81.38 81 ASN A C 1
ATOM 626 O O . ASN A 1 81 ? -4.274 8.565 12.609 1.00 81.38 81 ASN A O 1
ATOM 630 N N . ASN A 1 82 ? -2.546 7.316 11.938 1.00 82.12 82 ASN A N 1
ATOM 631 C CA . ASN A 1 82 ? -2.746 6.221 12.886 1.00 82.12 82 ASN A CA 1
ATOM 632 C C . ASN A 1 82 ? -2.733 6.663 14.345 1.00 82.12 82 ASN A C 1
ATOM 634 O O . ASN A 1 82 ? -3.599 6.276 15.131 1.00 82.12 82 ASN A O 1
ATOM 638 N N . ARG A 1 83 ? -1.726 7.450 14.737 1.00 79.19 83 ARG A N 1
ATOM 639 C CA . ARG A 1 83 ? -1.625 7.979 16.104 1.00 79.19 83 ARG A CA 1
ATOM 640 C C . ARG A 1 83 ? -2.815 8.861 16.433 1.00 79.19 83 ARG A C 1
ATOM 642 O O . ARG A 1 83 ? -3.304 8.825 17.556 1.00 79.19 83 ARG A O 1
ATOM 649 N N . ARG A 1 84 ? -3.300 9.626 15.455 1.00 73.25 84 ARG A N 1
ATOM 650 C CA . ARG A 1 84 ? -4.491 10.458 15.620 1.00 73.25 84 ARG A CA 1
ATOM 651 C C . ARG A 1 84 ? -5.747 9.619 15.780 1.00 73.25 84 ARG A C 1
ATOM 653 O O . ARG A 1 84 ? -6.435 9.841 16.763 1.00 73.25 84 ARG A O 1
ATOM 660 N N . GLU A 1 85 ? -5.995 8.629 14.923 1.00 70.06 85 GLU A N 1
ATOM 661 C CA . GLU A 1 85 ? -7.156 7.732 15.065 1.00 70.06 85 GLU A CA 1
ATOM 662 C C . GLU A 1 85 ? -7.159 6.979 16.401 1.00 70.06 85 GLU A C 1
ATOM 664 O O . GLU A 1 85 ? -8.210 6.797 17.012 1.00 70.06 85 GLU A O 1
ATOM 669 N N . LYS A 1 86 ? -5.981 6.566 16.884 1.00 71.75 86 LYS A N 1
ATOM 670 C CA . LYS A 1 86 ? -5.838 5.906 18.191 1.00 71.75 86 LYS A CA 1
ATOM 671 C C . LYS A 1 86 ? -6.092 6.857 19.363 1.00 71.75 86 LYS A C 1
ATOM 673 O O . LYS A 1 86 ? -6.639 6.425 20.372 1.00 71.75 86 LYS A O 1
ATOM 678 N N . ASN A 1 87 ? -5.708 8.128 19.234 1.00 69.31 87 ASN A N 1
ATOM 679 C CA . ASN A 1 87 ? -5.840 9.133 20.292 1.00 69.31 87 ASN A CA 1
ATOM 680 C C . ASN A 1 87 ? -7.175 9.899 20.250 1.00 69.31 87 ASN A C 1
ATOM 682 O O . ASN A 1 87 ? -7.533 10.547 21.229 1.00 69.31 87 ASN A O 1
ATOM 686 N N . SER A 1 88 ? -7.913 9.869 19.137 1.00 58.97 88 SER A N 1
ATOM 687 C CA . SER A 1 88 ? -9.128 10.665 18.924 1.00 58.97 88 SER A CA 1
ATOM 688 C C . SER A 1 88 ? -10.405 9.986 19.425 1.00 58.97 88 SER A C 1
ATOM 690 O O . SER A 1 88 ? -11.455 10.150 18.804 1.00 58.97 88 SER A O 1
ATOM 692 N N . SER A 1 89 ? -10.356 9.241 20.534 1.00 51.59 89 SER A N 1
ATOM 693 C CA . SER A 1 89 ? -11.537 8.563 21.090 1.00 51.59 89 SER A CA 1
ATOM 694 C C . SER A 1 89 ? -12.722 9.501 21.379 1.00 51.59 89 SER A C 1
ATOM 696 O O . SER A 1 89 ? -13.841 9.008 21.452 1.00 51.59 89 SER A O 1
ATOM 698 N N . ASP A 1 90 ? -12.511 10.826 21.452 1.00 45.53 90 ASP A N 1
ATOM 699 C CA . ASP A 1 90 ? -13.544 11.790 21.865 1.00 45.53 90 ASP A CA 1
ATOM 700 C C . ASP A 1 90 ? -13.806 12.989 20.935 1.00 45.53 90 ASP A C 1
ATOM 702 O O . ASP A 1 90 ? -14.696 13.788 21.224 1.00 45.53 90 ASP A O 1
ATOM 706 N N . VAL A 1 91 ? -13.109 13.162 19.801 1.00 44.34 91 VAL A N 1
ATOM 707 C CA . VAL A 1 91 ? -13.314 14.373 18.975 1.00 44.34 91 VAL A CA 1
ATOM 708 C C . VAL A 1 91 ? -13.461 14.052 17.490 1.00 44.34 91 VAL A C 1
ATOM 710 O O . VAL A 1 91 ? -12.506 13.680 16.812 1.00 44.34 91 VAL A O 1
ATOM 713 N N . LYS A 1 92 ? -14.675 14.274 16.963 1.00 46.66 92 LYS A N 1
ATOM 714 C CA . LYS A 1 92 ? -15.004 14.287 15.525 1.00 46.66 92 LYS A CA 1
ATOM 715 C C . LYS A 1 92 ? -14.362 15.500 14.830 1.00 46.66 92 LYS A C 1
ATOM 717 O O . LYS A 1 92 ? -15.066 16.393 14.367 1.00 46.66 92 LYS A O 1
ATOM 722 N N . VAL A 1 93 ? -13.035 15.563 14.753 1.00 44.88 93 VAL A N 1
ATOM 723 C CA . VAL A 1 93 ? -12.350 16.526 13.878 1.00 44.88 93 VAL A CA 1
ATOM 724 C C . VAL A 1 93 ? -12.053 15.823 12.561 1.00 44.88 93 VAL A C 1
ATOM 726 O O . VAL A 1 93 ? -11.210 14.932 12.521 1.00 44.88 93 VAL A O 1
ATOM 729 N N . LYS A 1 94 ? -12.738 16.211 11.478 1.00 50.38 94 LYS A N 1
ATOM 730 C CA . LYS A 1 94 ? -12.312 15.842 10.118 1.00 50.38 94 LYS A CA 1
ATOM 731 C C . LYS A 1 94 ? -10.946 16.494 9.858 1.00 50.38 94 LYS A C 1
ATOM 733 O O . LYS A 1 94 ? -10.872 17.723 9.936 1.00 50.38 94 LYS A O 1
ATOM 738 N N . PRO A 1 95 ? -9.867 15.731 9.621 1.00 50.59 95 PRO A N 1
ATOM 739 C CA . PRO A 1 95 ? -8.528 16.287 9.686 1.00 50.59 95 PRO A CA 1
ATOM 740 C C . PRO A 1 95 ? -8.017 16.733 8.312 1.00 50.59 95 PRO A C 1
ATOM 742 O O . PRO A 1 95 ? -8.045 15.989 7.343 1.00 50.59 95 PRO A O 1
ATOM 745 N N . TYR A 1 96 ? -7.395 17.908 8.294 1.00 44.53 96 TYR A N 1
ATOM 746 C CA . TYR A 1 96 ? -6.628 18.513 7.192 1.00 44.53 96 TYR A CA 1
ATOM 747 C C . TYR A 1 96 ? -5.468 17.638 6.637 1.00 44.53 96 TYR A C 1
ATOM 749 O O . TYR A 1 96 ? -4.805 18.017 5.680 1.00 44.53 96 TYR A O 1
ATOM 757 N N . LEU A 1 97 ? -5.166 16.490 7.265 1.00 55.72 97 LEU A N 1
ATOM 758 C CA . LEU A 1 97 ? -4.098 15.552 6.870 1.00 55.72 97 LEU A CA 1
ATOM 759 C C . LEU A 1 97 ? -4.597 14.379 6.014 1.00 55.72 97 LEU A C 1
ATOM 761 O O . LEU A 1 97 ? -3.811 13.855 5.225 1.00 55.72 97 LEU A O 1
ATOM 765 N N . ASP A 1 98 ? -5.886 14.024 6.088 1.00 58.72 98 ASP A N 1
ATOM 766 C CA . ASP A 1 98 ? -6.503 13.138 5.085 1.00 58.72 98 ASP A CA 1
ATOM 767 C C . ASP A 1 98 ? -6.430 13.782 3.691 1.00 58.72 98 ASP A C 1
ATOM 769 O O . ASP A 1 98 ? -6.201 13.106 2.685 1.00 58.72 98 ASP A O 1
ATOM 773 N N . ASP A 1 99 ? -6.514 15.116 3.651 1.00 65.06 99 ASP A N 1
ATOM 774 C CA . ASP A 1 99 ? -6.378 15.915 2.434 1.00 65.06 99 ASP A CA 1
ATOM 775 C C . ASP A 1 99 ? -4.958 15.889 1.845 1.00 65.06 99 ASP A C 1
ATOM 777 O O . ASP A 1 99 ? -4.799 16.225 0.675 1.00 65.06 99 ASP A O 1
ATOM 781 N N . LEU A 1 100 ? -3.930 15.476 2.604 1.00 70.75 100 LEU A N 1
ATOM 782 C CA . LEU A 1 100 ? -2.551 15.328 2.111 1.00 70.75 100 LEU A CA 1
ATOM 783 C C . LEU A 1 100 ? -2.219 13.882 1.711 1.00 70.75 100 LEU A C 1
ATOM 785 O O . LEU A 1 100 ? -1.462 13.660 0.763 1.00 70.75 100 LEU A O 1
ATOM 789 N N . ASP A 1 101 ? -2.812 12.903 2.395 1.00 74.00 101 ASP A N 1
ATOM 790 C CA . ASP A 1 101 ? -2.590 11.479 2.135 1.00 74.00 101 ASP A CA 1
ATOM 791 C C . ASP A 1 101 ? -3.112 11.057 0.748 1.00 74.00 101 ASP A C 1
ATOM 793 O O . ASP A 1 101 ? -2.432 10.354 -0.006 1.00 74.00 101 ASP A O 1
ATOM 797 N N . ILE A 1 102 ? -4.279 11.569 0.339 1.00 79.56 102 ILE A N 1
ATOM 798 C CA . ILE A 1 102 ? -4.865 11.262 -0.975 1.00 79.56 102 ILE A CA 1
ATOM 799 C C . ILE A 1 102 ? -4.010 11.820 -2.135 1.00 79.56 102 ILE A C 1
ATOM 801 O O . ILE A 1 102 ? -3.713 11.052 -3.059 1.00 79.56 102 ILE A O 1
ATOM 805 N N . PRO A 1 103 ? -3.581 13.102 -2.148 1.00 84.44 103 PRO A N 1
ATOM 806 C CA . PRO A 1 103 ? -2.659 13.616 -3.162 1.00 84.44 103 PRO A CA 1
ATOM 807 C C . PRO A 1 103 ? -1.321 12.883 -3.208 1.00 84.44 103 PRO A C 1
ATOM 809 O O . PRO A 1 103 ? -0.836 12.591 -4.302 1.00 84.44 103 PRO A O 1
ATOM 812 N N . LEU A 1 104 ? -0.738 12.549 -2.053 1.00 82.44 104 LEU A N 1
ATOM 813 C CA . LEU A 1 104 ? 0.539 11.840 -1.995 1.00 82.44 104 LEU A CA 1
ATOM 814 C C . LEU A 1 104 ? 0.411 10.415 -2.550 1.00 82.44 104 LEU A C 1
ATOM 816 O O . LEU A 1 104 ? 1.209 9.993 -3.386 1.00 82.44 104 LEU A O 1
ATOM 820 N N . SER A 1 105 ? -0.649 9.707 -2.162 1.00 81.44 105 SER A N 1
ATOM 821 C CA . SER A 1 105 ? -0.972 8.381 -2.692 1.00 81.44 105 SER A CA 1
ATOM 822 C C . SER A 1 105 ? -1.247 8.423 -4.197 1.00 81.44 105 SER A C 1
ATOM 824 O O . SER A 1 105 ? -0.825 7.533 -4.935 1.00 81.44 105 SER A O 1
ATOM 826 N N . ARG A 1 106 ? -1.909 9.482 -4.686 1.00 86.50 106 ARG A N 1
ATOM 827 C CA . ARG A 1 106 ? -2.128 9.714 -6.122 1.00 86.50 106 ARG A CA 1
ATOM 828 C C . ARG A 1 106 ? -0.812 9.951 -6.861 1.00 86.50 106 ARG A C 1
ATOM 830 O O . ARG A 1 106 ? -0.643 9.419 -7.955 1.00 86.50 106 ARG A O 1
ATOM 837 N N . PHE A 1 107 ? 0.106 10.723 -6.283 1.00 86.06 107 PHE A N 1
ATOM 838 C CA . PHE A 1 107 ? 1.438 10.931 -6.848 1.00 86.06 107 PHE A CA 1
ATOM 839 C C . PHE A 1 107 ? 2.214 9.612 -6.934 1.00 86.06 107 PHE A C 1
ATOM 841 O O . PHE A 1 107 ? 2.712 9.274 -8.005 1.00 86.06 107 PHE A O 1
ATOM 848 N N . ALA A 1 108 ? 2.243 8.829 -5.851 1.00 84.31 108 ALA A N 1
ATOM 849 C CA . ALA A 1 108 ? 2.900 7.523 -5.823 1.00 84.31 108 ALA A CA 1
ATOM 850 C C . ALA A 1 108 ? 2.311 6.554 -6.868 1.00 84.31 108 ALA A C 1
ATOM 852 O O . ALA A 1 108 ? 3.053 5.868 -7.569 1.00 84.31 108 ALA A O 1
ATOM 853 N N . LEU A 1 109 ? 0.982 6.531 -7.019 1.00 87.00 109 LEU A N 1
ATOM 854 C CA . LEU A 1 109 ? 0.303 5.757 -8.059 1.00 87.00 109 LEU A CA 1
ATOM 855 C C . LEU A 1 109 ? 0.686 6.226 -9.472 1.00 87.00 109 LEU A C 1
ATOM 857 O O . LEU A 1 109 ? 1.005 5.402 -10.327 1.00 87.00 109 LEU A O 1
ATOM 861 N N . GLY A 1 110 ? 0.673 7.539 -9.716 1.00 86.69 110 GLY A N 1
ATOM 862 C CA . GLY A 1 110 ? 1.057 8.119 -11.003 1.00 86.69 110 GLY A CA 1
ATOM 863 C C . GLY A 1 110 ? 2.500 7.784 -11.383 1.00 86.69 110 GLY A C 1
ATOM 864 O O . GLY A 1 110 ? 2.758 7.392 -12.520 1.00 86.69 110 GLY A O 1
ATOM 865 N N . PHE A 1 111 ? 3.418 7.855 -10.416 1.00 85.38 111 PHE A N 1
ATOM 866 C CA . PHE A 1 111 ? 4.821 7.495 -10.604 1.00 85.38 111 PHE A CA 1
ATOM 867 C C . PHE A 1 111 ? 4.991 6.020 -10.994 1.00 85.38 111 PHE A C 1
ATOM 869 O O . PHE A 1 111 ? 5.655 5.725 -11.985 1.00 85.38 111 PHE A O 1
ATOM 876 N N . SER A 1 112 ? 4.325 5.091 -10.303 1.00 83.62 112 SER A N 1
ATOM 877 C CA . SER A 1 112 ? 4.391 3.672 -10.684 1.00 83.62 112 SER A CA 1
ATOM 878 C C . SER A 1 112 ? 3.670 3.343 -11.984 1.00 83.62 112 SER A C 1
ATOM 880 O O . SER A 1 112 ? 4.066 2.410 -12.674 1.00 83.62 112 SER A O 1
ATOM 882 N N . GLY A 1 113 ? 2.638 4.103 -12.358 1.00 84.56 113 GLY A N 1
ATOM 883 C CA . GLY A 1 113 ? 2.019 3.976 -13.678 1.00 84.56 113 GLY A CA 1
ATOM 884 C C . GLY A 1 113 ? 2.996 4.350 -14.794 1.00 84.56 113 GLY A C 1
ATOM 885 O O . GLY A 1 113 ? 3.124 3.621 -15.777 1.00 84.56 113 GLY A O 1
ATOM 886 N N . TRP A 1 114 ? 3.730 5.450 -14.612 1.00 84.25 114 TRP A N 1
ATOM 887 C CA . TRP A 1 114 ? 4.797 5.861 -15.524 1.00 84.25 114 TRP A CA 1
ATOM 888 C C . TRP A 1 114 ? 5.900 4.803 -15.632 1.00 84.25 114 TRP A C 1
ATOM 890 O O . TRP A 1 114 ? 6.283 4.427 -16.739 1.00 84.25 114 TRP A O 1
ATOM 900 N N . GLU A 1 115 ? 6.369 4.282 -14.500 1.00 79.25 115 GLU A N 1
ATOM 901 C CA . GLU A 1 115 ? 7.399 3.241 -14.449 1.00 79.25 115 GLU A CA 1
ATOM 902 C C . GLU A 1 115 ? 6.956 1.932 -15.122 1.00 79.25 115 GLU A C 1
ATOM 904 O O . GLU A 1 115 ? 7.717 1.306 -15.863 1.00 79.25 115 GLU A O 1
ATOM 909 N N . PHE A 1 116 ? 5.712 1.509 -14.895 1.00 81.50 116 PHE A N 1
ATOM 910 C CA . PHE A 1 116 ? 5.169 0.323 -15.546 1.00 81.50 116 PHE A CA 1
ATOM 911 C C . PHE A 1 116 ? 5.159 0.486 -17.070 1.00 81.50 116 PHE A C 1
ATOM 913 O O . PHE A 1 116 ? 5.597 -0.410 -17.790 1.00 81.50 116 PHE A O 1
ATOM 920 N N . ILE A 1 117 ? 4.714 1.641 -17.571 1.00 82.06 117 ILE A N 1
ATOM 921 C CA . ILE A 1 117 ? 4.690 1.929 -19.009 1.00 82.06 117 ILE A CA 1
ATOM 922 C C . ILE A 1 117 ? 6.114 1.972 -19.582 1.00 82.06 117 ILE A C 1
ATOM 924 O O . ILE A 1 117 ? 6.364 1.376 -20.630 1.00 82.06 117 ILE A O 1
ATOM 928 N N . SER A 1 118 ? 7.060 2.632 -18.909 1.00 77.25 118 SER A N 1
ATOM 929 C CA . SER A 1 118 ? 8.438 2.758 -19.399 1.00 77.25 118 SER A CA 1
ATOM 930 C C . SER A 1 118 ? 9.170 1.411 -19.454 1.00 77.25 118 SER A C 1
ATOM 932 O O . SER A 1 118 ? 9.904 1.150 -20.413 1.00 77.25 118 SER A O 1
ATOM 934 N N . ALA A 1 119 ? 8.916 0.515 -18.496 1.00 74.81 119 ALA A N 1
ATOM 935 C CA . ALA A 1 119 ? 9.461 -0.842 -18.492 1.00 74.81 119 ALA A CA 1
ATOM 936 C C . ALA A 1 119 ? 8.957 -1.691 -19.676 1.00 74.81 119 ALA A C 1
ATOM 938 O O . ALA A 1 119 ? 9.700 -2.516 -20.201 1.00 74.81 119 ALA A O 1
ATOM 939 N N . GLN A 1 120 ? 7.722 -1.465 -20.141 1.00 74.25 120 GLN A N 1
ATOM 940 C CA . GLN A 1 120 ? 7.155 -2.155 -21.312 1.00 74.25 120 GLN A CA 1
ATOM 941 C C . GLN A 1 120 ? 7.730 -1.648 -22.641 1.00 74.25 120 GLN A C 1
ATOM 943 O O . GLN A 1 120 ? 7.718 -2.371 -23.637 1.00 74.25 120 GLN A O 1
ATOM 948 N N . MET A 1 121 ? 8.222 -0.405 -22.679 1.00 75.38 121 MET A N 1
ATOM 949 C CA . MET A 1 121 ? 8.817 0.174 -23.888 1.00 75.38 121 MET A CA 1
ATOM 950 C C . MET A 1 121 ? 10.272 -0.266 -24.119 1.00 75.38 121 MET A C 1
ATOM 952 O O . MET A 1 121 ? 10.768 -0.142 -25.241 1.00 75.38 121 MET A O 1
ATOM 956 N N . HIS A 1 122 ? 10.953 -0.805 -23.102 1.00 69.12 122 HIS A N 1
ATOM 957 C CA . HIS A 1 122 ? 12.312 -1.332 -23.243 1.00 69.12 122 HIS A CA 1
ATOM 958 C C . HIS A 1 122 ? 12.328 -2.639 -24.051 1.00 69.12 122 HIS A C 1
ATOM 960 O O . HIS A 1 122 ? 11.524 -3.546 -23.827 1.00 69.12 122 HIS A O 1
ATOM 966 N N . LYS A 1 123 ? 13.269 -2.753 -24.999 1.00 59.03 123 LYS A N 1
ATOM 967 C CA . LYS A 1 123 ? 13.476 -3.960 -25.813 1.00 59.03 123 LYS A CA 1
ATOM 968 C C . LYS A 1 123 ? 14.861 -4.570 -25.544 1.00 59.03 123 LYS A C 1
ATOM 970 O O . LYS A 1 123 ? 15.846 -3.860 -25.727 1.00 59.03 123 LYS A O 1
ATOM 975 N N . PRO A 1 124 ? 14.958 -5.876 -25.221 1.00 62.31 124 PRO A N 1
ATOM 976 C CA . PRO A 1 124 ? 13.857 -6.798 -24.937 1.00 62.31 124 PRO A CA 1
ATOM 977 C C . PRO A 1 124 ? 13.221 -6.537 -23.556 1.00 62.31 124 PRO A C 1
ATOM 979 O O . PRO A 1 124 ? 13.931 -6.177 -22.617 1.00 62.31 124 PRO A O 1
ATOM 982 N N . PRO A 1 125 ? 11.905 -6.767 -23.404 1.00 62.66 125 PRO A N 1
ATOM 983 C CA . PRO A 1 125 ? 11.247 -6.664 -22.111 1.00 62.66 125 PRO A CA 1
ATOM 984 C C . PRO A 1 125 ? 11.819 -7.705 -21.144 1.00 62.66 125 PRO A C 1
ATOM 986 O O . PRO A 1 125 ? 11.711 -8.916 -21.369 1.00 62.66 125 PRO A O 1
ATOM 989 N N . MET A 1 126 ? 12.417 -7.250 -20.045 1.00 71.31 126 MET A N 1
ATOM 990 C CA . MET A 1 126 ? 12.889 -8.144 -18.992 1.00 71.31 126 MET A CA 1
ATOM 991 C C . MET A 1 126 ? 11.680 -8.679 -18.217 1.00 71.31 126 MET A C 1
ATOM 993 O O . MET A 1 126 ? 11.068 -7.971 -17.418 1.00 71.31 126 MET A O 1
ATOM 997 N N . LYS A 1 127 ? 11.306 -9.940 -18.484 1.00 73.75 127 LYS A N 1
ATOM 998 C CA . LYS A 1 127 ? 10.077 -10.584 -17.971 1.00 73.75 127 LYS A CA 1
ATOM 999 C C . LYS A 1 127 ? 9.864 -10.383 -16.466 1.00 73.75 127 LYS A C 1
ATOM 1001 O O . LYS A 1 127 ? 8.745 -10.116 -16.037 1.00 73.75 127 LYS A O 1
ATOM 1006 N N . TYR A 1 128 ? 10.930 -10.497 -15.674 1.00 76.50 128 TYR A N 1
ATOM 1007 C CA . TYR A 1 128 ? 10.845 -10.366 -14.221 1.00 76.50 128 TYR A CA 1
ATOM 1008 C C . TYR A 1 128 ? 10.729 -8.915 -13.742 1.00 76.50 128 TYR A C 1
ATOM 1010 O O . TYR A 1 128 ? 10.023 -8.658 -12.772 1.00 76.50 128 TYR A O 1
ATOM 1018 N N . THR A 1 129 ? 11.336 -7.964 -14.451 1.00 78.62 129 THR A N 1
ATOM 1019 C CA . THR A 1 129 ? 11.183 -6.527 -14.185 1.00 78.62 129 THR A CA 1
ATOM 1020 C C . THR A 1 129 ? 9.753 -6.071 -14.462 1.00 78.62 129 THR A C 1
ATOM 1022 O O . THR A 1 129 ? 9.170 -5.334 -13.676 1.00 78.62 129 THR A O 1
ATOM 1025 N N . ILE A 1 130 ? 9.126 -6.585 -15.525 1.00 82.31 130 ILE A N 1
ATOM 1026 C CA . ILE A 1 130 ? 7.706 -6.324 -15.795 1.00 82.31 130 ILE A CA 1
ATOM 1027 C C . ILE A 1 130 ? 6.824 -6.848 -14.663 1.00 82.31 130 ILE A C 1
ATOM 1029 O O . ILE A 1 130 ? 5.908 -6.149 -14.232 1.00 82.31 130 ILE A O 1
ATOM 1033 N N . LEU A 1 131 ? 7.083 -8.066 -14.179 1.00 86.31 131 LEU A N 1
ATOM 1034 C CA . LEU A 1 131 ? 6.315 -8.643 -13.078 1.00 86.31 131 LEU A CA 1
ATOM 1035 C C . LEU A 1 131 ? 6.461 -7.806 -11.801 1.00 86.31 131 LEU A C 1
ATOM 1037 O O . LEU A 1 131 ? 5.452 -7.447 -11.198 1.00 86.31 131 LEU A O 1
ATOM 1041 N N . ALA A 1 132 ? 7.694 -7.455 -11.432 1.00 86.12 132 ALA A N 1
ATOM 1042 C CA . ALA A 1 132 ? 7.999 -6.597 -10.290 1.00 86.12 132 ALA A CA 1
ATOM 1043 C C . ALA A 1 132 ? 7.236 -5.263 -10.353 1.00 86.12 132 ALA A C 1
ATOM 1045 O O . ALA A 1 132 ? 6.480 -4.932 -9.437 1.00 86.12 132 ALA A O 1
ATOM 1046 N N . ASN A 1 133 ? 7.331 -4.562 -11.483 1.00 83.88 133 ASN A N 1
ATOM 1047 C CA . ASN A 1 133 ? 6.696 -3.258 -11.672 1.00 83.88 133 ASN A CA 1
ATOM 1048 C C . ASN A 1 133 ? 5.164 -3.368 -11.723 1.00 83.88 133 ASN A C 1
ATOM 1050 O O . ASN A 1 133 ? 4.456 -2.467 -11.275 1.00 83.88 133 ASN A O 1
ATOM 1054 N N . SER A 1 134 ? 4.629 -4.493 -12.215 1.00 88.12 134 SER A N 1
ATOM 1055 C CA . SER A 1 134 ? 3.188 -4.777 -12.167 1.00 88.12 134 SER A CA 1
ATOM 1056 C C . SER A 1 134 ? 2.705 -4.889 -10.724 1.00 88.12 134 SER A C 1
ATOM 1058 O O . SER A 1 134 ? 1.736 -4.234 -10.342 1.00 88.12 134 SER A O 1
ATOM 1060 N N . VAL A 1 135 ? 3.384 -5.700 -9.906 1.00 90.62 135 VAL A N 1
ATOM 1061 C CA . VAL A 1 135 ? 3.032 -5.895 -8.491 1.00 90.62 135 VAL A CA 1
ATOM 1062 C C . VAL A 1 135 ? 3.109 -4.571 -7.739 1.00 90.62 135 VAL A C 1
ATOM 1064 O O . VAL A 1 135 ? 2.21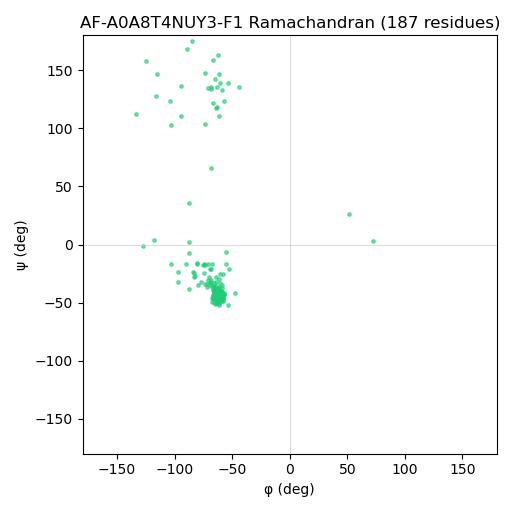5 -4.261 -6.949 1.00 90.62 135 VAL A O 1
ATOM 1067 N N . ALA A 1 136 ? 4.122 -3.757 -8.024 1.00 89.38 136 ALA A N 1
ATOM 1068 C CA . ALA A 1 136 ? 4.271 -2.447 -7.419 1.00 89.38 136 ALA A CA 1
ATOM 1069 C C . ALA A 1 136 ? 3.148 -1.475 -7.802 1.00 89.38 136 ALA A C 1
ATOM 1071 O O . ALA A 1 136 ? 2.543 -0.847 -6.927 1.00 89.38 136 ALA A O 1
ATOM 1072 N N . PHE A 1 137 ? 2.802 -1.410 -9.090 1.00 89.88 137 PHE A N 1
ATOM 1073 C CA . PHE A 1 137 ? 1.689 -0.603 -9.583 1.00 89.88 137 PHE A CA 1
ATOM 1074 C C . PHE A 1 137 ? 0.351 -1.023 -8.960 1.00 89.88 137 PHE A C 1
ATOM 1076 O O . PHE A 1 137 ? -0.390 -0.175 -8.453 1.00 89.88 137 PHE A O 1
ATOM 1083 N N . PHE A 1 138 ? 0.051 -2.325 -8.928 1.00 92.38 138 PHE A N 1
ATOM 1084 C CA . PHE A 1 138 ? -1.168 -2.836 -8.297 1.00 92.38 138 PHE A CA 1
ATOM 1085 C C . PHE A 1 138 ? -1.195 -2.555 -6.793 1.00 92.38 138 PHE A C 1
ATOM 1087 O O . PHE A 1 138 ? -2.224 -2.126 -6.272 1.00 92.38 138 PHE A O 1
ATOM 1094 N N . SER A 1 139 ? -0.071 -2.723 -6.098 1.00 93.50 139 SER A N 1
ATOM 1095 C CA . SER A 1 139 ? 0.019 -2.475 -4.655 1.00 93.50 139 SER A CA 1
ATOM 1096 C C . SER A 1 139 ? -0.219 -1.002 -4.316 1.00 93.50 139 SER A C 1
ATOM 1098 O O . SER A 1 139 ? -1.013 -0.703 -3.426 1.00 93.50 139 SER A O 1
ATOM 1100 N N . ARG A 1 140 ? 0.371 -0.06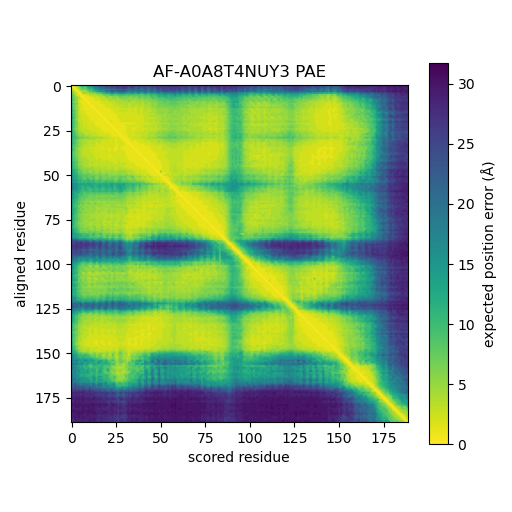2 -5.068 1.00 90.81 140 ARG A N 1
ATOM 1101 C CA . ARG A 1 140 ? 0.108 1.381 -4.890 1.00 90.81 140 ARG A CA 1
ATOM 1102 C C . ARG A 1 140 ? -1.301 1.786 -5.308 1.00 90.81 140 ARG A C 1
ATOM 1104 O O . ARG A 1 140 ? -1.885 2.662 -4.676 1.00 90.81 140 ARG A O 1
ATOM 1111 N N . SER A 1 141 ? -1.874 1.124 -6.313 1.00 91.44 141 SER A N 1
ATOM 1112 C CA . SER A 1 141 ? -3.283 1.308 -6.681 1.00 91.44 141 SER A CA 1
ATOM 1113 C C . SER A 1 141 ? -4.199 0.925 -5.523 1.00 91.44 141 SER A C 1
ATOM 1115 O O . SER A 1 141 ? -5.085 1.693 -5.155 1.00 91.44 141 SER A O 1
ATOM 1117 N N . LEU A 1 142 ? -3.958 -0.234 -4.906 1.00 93.44 142 LEU A N 1
ATOM 1118 C CA . LEU A 1 142 ? -4.697 -0.672 -3.726 1.00 93.44 142 LEU A CA 1
ATOM 1119 C C . LEU A 1 142 ? -4.499 0.295 -2.556 1.00 93.44 142 LEU A C 1
ATOM 1121 O O . LEU A 1 142 ? -5.487 0.685 -1.944 1.00 93.44 142 LEU A O 1
ATOM 1125 N N . ALA A 1 143 ? -3.266 0.734 -2.287 1.00 92.06 143 ALA A N 1
ATOM 1126 C CA . ALA A 1 143 ? -2.975 1.690 -1.216 1.00 92.06 143 ALA A CA 1
ATOM 1127 C C . ALA A 1 143 ? -3.751 3.006 -1.396 1.00 92.06 143 ALA A C 1
ATOM 1129 O O . ALA A 1 143 ? -4.377 3.490 -0.455 1.00 92.06 143 ALA A O 1
ATOM 1130 N N . PHE A 1 144 ? -3.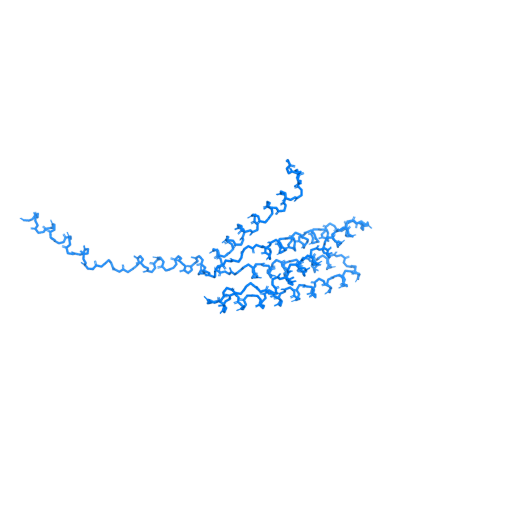811 3.529 -2.626 1.00 91.19 144 PHE A N 1
ATOM 1131 C CA . PHE A 1 144 ? -4.590 4.722 -2.955 1.00 91.19 144 PHE A CA 1
ATOM 1132 C C . PHE A 1 144 ? -6.080 4.569 -2.616 1.00 91.19 144 PHE A C 1
ATOM 1134 O O . PHE A 1 144 ? -6.667 5.457 -1.996 1.00 91.19 144 PHE A O 1
ATOM 1141 N N . TYR A 1 145 ? -6.703 3.445 -2.984 1.00 91.31 145 TYR A N 1
ATOM 1142 C CA . TYR A 1 145 ? -8.109 3.210 -2.643 1.00 91.31 145 TYR A CA 1
ATOM 1143 C C . TYR A 1 145 ? -8.320 2.909 -1.155 1.00 91.31 145 TYR A C 1
ATOM 1145 O O . TYR A 1 145 ? -9.332 3.328 -0.600 1.00 91.31 145 TYR A O 1
ATOM 1153 N N . VAL A 1 146 ? -7.374 2.239 -0.493 1.00 91.81 146 VAL A N 1
ATOM 1154 C CA . VAL A 1 146 ? -7.405 2.008 0.961 1.00 91.81 146 VAL A CA 1
ATOM 1155 C C . VAL A 1 146 ? -7.356 3.331 1.724 1.00 91.81 146 VAL A C 1
ATOM 1157 O O . VAL A 1 146 ? -8.131 3.511 2.656 1.00 91.81 146 VAL A O 1
ATOM 1160 N N . ASN A 1 147 ? -6.529 4.288 1.305 1.00 88.12 147 ASN A N 1
ATOM 1161 C CA . ASN A 1 147 ? -6.467 5.605 1.942 1.00 88.12 147 ASN A CA 1
ATOM 1162 C C . ASN A 1 147 ? -7.770 6.402 1.766 1.00 88.12 147 ASN A C 1
ATOM 1164 O O . ASN A 1 147 ? -8.211 7.089 2.691 1.00 88.12 147 ASN A O 1
ATOM 1168 N N . ARG A 1 148 ? -8.457 6.220 0.629 1.00 88.00 148 ARG A N 1
ATOM 1169 C CA . ARG A 1 148 ? -9.801 6.773 0.371 1.00 88.00 148 ARG A CA 1
ATOM 1170 C C . ARG A 1 148 ? -10.936 6.050 1.099 1.00 88.00 148 ARG A C 1
ATOM 1172 O O . ARG A 1 148 ? -12.035 6.596 1.161 1.00 88.00 148 ARG A O 1
ATOM 1179 N N . ALA A 1 149 ? -10.707 4.836 1.590 1.00 87.62 149 ALA A N 1
ATOM 1180 C CA . ALA A 1 149 ? -11.726 4.052 2.270 1.00 87.62 149 ALA A CA 1
ATOM 1181 C C . ALA A 1 149 ? -12.141 4.700 3.600 1.00 87.62 149 ALA A C 1
ATOM 1183 O O . ALA A 1 149 ? -11.405 5.489 4.207 1.00 87.62 149 ALA A O 1
ATOM 1184 N N . GLU A 1 150 ? -13.329 4.340 4.071 1.00 82.50 150 GLU A N 1
ATOM 1185 C CA . GLU A 1 150 ? -13.851 4.805 5.350 1.00 82.50 150 GLU A CA 1
ATOM 1186 C C . GLU A 1 150 ? -12.974 4.317 6.509 1.00 82.50 150 GLU A C 1
ATOM 1188 O O . GLU A 1 150 ? -12.571 3.151 6.577 1.00 82.50 150 GLU A O 1
ATOM 1193 N N . SER A 1 151 ? -12.685 5.224 7.441 1.00 76.50 151 SER A N 1
ATOM 1194 C CA . SER A 1 151 ? -12.017 4.882 8.693 1.00 76.50 151 SER A CA 1
ATOM 1195 C C . SER A 1 151 ? -12.932 4.036 9.574 1.00 76.50 151 SER A C 1
ATOM 1197 O O . SER A 1 151 ? -14.110 4.346 9.757 1.00 76.50 151 SER A O 1
ATOM 1199 N N . LEU A 1 152 ? -12.378 2.972 10.153 1.00 74.62 152 LEU A N 1
ATOM 1200 C CA . LEU A 1 152 ? -13.086 2.078 11.066 1.00 74.62 152 LEU A CA 1
ATOM 1201 C C . LEU A 1 152 ? -12.469 2.163 12.462 1.00 74.62 152 LEU A C 1
ATOM 1203 O O . LEU A 1 152 ? -11.250 2.302 12.575 1.00 74.62 152 LEU A O 1
ATOM 1207 N N . PRO A 1 153 ? -13.271 2.017 13.532 1.00 72.69 153 PRO A N 1
ATOM 1208 C CA . PRO A 1 153 ? -12.729 1.968 14.882 1.00 72.69 153 PRO A CA 1
ATOM 1209 C C . PRO A 1 153 ? -11.777 0.777 15.042 1.00 72.69 153 PRO A C 1
ATOM 1211 O O . PRO A 1 153 ? -11.985 -0.295 14.460 1.00 72.69 153 PRO A O 1
ATOM 1214 N N . LEU A 1 154 ? -10.743 0.947 15.868 1.00 70.75 154 LEU A N 1
ATOM 1215 C CA . LEU A 1 154 ? -9.844 -0.148 16.223 1.00 70.75 154 LEU A CA 1
ATOM 1216 C C . LEU A 1 154 ? -10.614 -1.275 16.915 1.00 70.75 154 LEU A C 1
ATOM 1218 O O . LEU A 1 154 ? -11.488 -1.045 17.753 1.00 70.75 154 LEU A O 1
ATOM 1222 N N . ARG A 1 155 ? -10.271 -2.514 16.561 1.00 70.44 155 ARG A N 1
ATOM 1223 C CA . ARG A 1 155 ? -10.874 -3.723 17.126 1.00 70.44 155 ARG A CA 1
ATOM 1224 C C . ARG A 1 155 ? -9.795 -4.629 17.694 1.00 70.44 155 ARG A C 1
ATOM 1226 O O . ARG A 1 155 ? -8.643 -4.584 17.278 1.00 70.44 155 ARG A O 1
ATOM 1233 N N . LYS A 1 156 ? -10.181 -5.511 18.614 1.00 72.56 156 LYS A N 1
ATOM 1234 C CA . LYS A 1 156 ? -9.343 -6.660 18.971 1.00 72.56 156 LYS A CA 1
ATOM 1235 C C . LYS A 1 156 ? -9.215 -7.582 17.755 1.00 72.56 156 LYS A C 1
ATOM 1237 O O . LYS A 1 156 ? -10.185 -7.769 17.014 1.00 72.56 156 LYS A O 1
ATOM 1242 N N . ASN A 1 157 ? -8.034 -8.167 17.562 1.00 79.88 157 ASN A N 1
ATOM 1243 C CA . ASN A 1 157 ? -7.812 -9.139 16.491 1.00 79.88 157 ASN A CA 1
ATOM 1244 C C . ASN A 1 157 ? -8.714 -10.385 16.673 1.00 79.88 157 ASN A C 1
ATOM 1246 O O . ASN A 1 157 ? -9.301 -10.605 17.738 1.00 79.88 157 ASN A O 1
ATOM 1250 N N . VAL A 1 158 ? -8.888 -11.192 15.618 1.00 81.38 158 VAL A N 1
ATOM 1251 C CA . VAL A 1 158 ? -9.779 -12.378 15.669 1.00 81.38 158 VAL A CA 1
ATOM 1252 C C . VAL A 1 158 ? -9.347 -13.352 16.753 1.00 81.38 158 VAL A C 1
ATOM 1254 O O . VAL A 1 158 ? -10.196 -13.863 17.474 1.00 81.38 158 VAL A O 1
ATOM 1257 N N . LEU A 1 159 ? -8.039 -13.570 16.894 1.00 75.00 159 LEU A N 1
ATOM 1258 C CA . LEU A 1 159 ? -7.493 -14.514 17.864 1.00 75.00 159 LEU A CA 1
ATOM 1259 C C . LEU A 1 159 ? -7.814 -14.102 19.303 1.00 75.00 159 LEU A C 1
ATOM 1261 O O . LEU A 1 159 ? -8.311 -14.928 20.055 1.00 75.00 159 LEU A O 1
ATOM 1265 N N . ALA A 1 160 ? -7.636 -12.829 19.664 1.00 73.75 160 ALA A N 1
ATOM 1266 C CA . ALA A 1 160 ? -7.970 -12.317 20.992 1.00 73.75 160 ALA A CA 1
ATOM 1267 C C . ALA A 1 160 ? -9.464 -12.479 21.300 1.00 73.75 160 ALA A C 1
ATOM 1269 O O . ALA A 1 160 ? -9.834 -12.892 22.396 1.00 73.75 160 ALA A O 1
ATOM 1270 N N . ARG A 1 161 ? -10.334 -12.228 20.314 1.00 76.88 161 ARG A N 1
ATOM 1271 C CA . ARG A 1 161 ? -11.781 -12.448 20.469 1.00 76.88 161 ARG A CA 1
ATOM 1272 C C . ARG A 1 161 ? -12.121 -13.927 20.628 1.00 76.88 161 ARG A C 1
ATOM 1274 O O . ARG A 1 161 ? -12.908 -14.272 21.499 1.00 76.88 161 ARG A O 1
ATOM 1281 N N . ALA A 1 162 ? -11.502 -14.799 19.835 1.00 77.81 162 ALA A N 1
ATOM 1282 C CA . ALA A 1 162 ? -11.678 -16.242 19.964 1.00 77.81 162 ALA A CA 1
ATOM 1283 C C . ALA A 1 162 ? -11.221 -16.739 21.345 1.00 77.81 162 ALA A C 1
ATOM 1285 O O . ALA A 1 162 ? -11.916 -17.534 21.970 1.00 77.81 162 ALA A O 1
ATOM 1286 N N . THR A 1 163 ? -10.102 -16.225 21.863 1.00 80.12 163 THR A N 1
ATOM 1287 C CA . THR A 1 163 ? -9.626 -16.567 23.210 1.00 80.12 163 THR A CA 1
ATOM 1288 C C . THR A 1 163 ? -10.525 -16.026 24.319 1.00 80.12 163 THR A C 1
ATOM 1290 O O . THR A 1 163 ? -10.670 -16.691 25.338 1.00 80.12 163 THR A O 1
ATOM 1293 N N . GLU A 1 164 ? -11.157 -14.863 24.139 1.00 79.69 164 GLU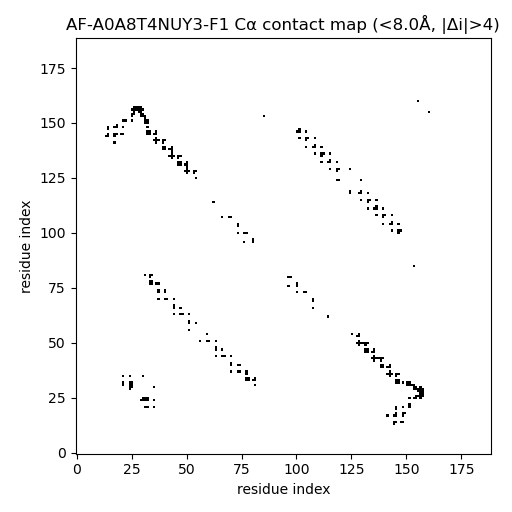 A N 1
ATOM 1294 C CA . GLU A 1 164 ? -12.132 -14.320 25.099 1.00 79.69 164 GLU A CA 1
ATOM 1295 C C . GLU A 1 164 ? -13.387 -15.190 25.167 1.00 79.69 164 GLU A C 1
ATOM 1297 O O . GLU A 1 164 ? -13.775 -15.595 26.258 1.00 79.69 164 GLU A O 1
ATOM 1302 N N . ILE A 1 165 ? -13.937 -15.583 24.015 1.00 79.50 165 ILE A N 1
ATOM 1303 C CA . ILE A 1 165 ? -15.090 -16.494 23.943 1.00 79.50 165 ILE A CA 1
ATOM 1304 C C . ILE A 1 165 ? -14.753 -17.845 24.586 1.00 79.50 165 ILE A C 1
ATOM 1306 O O . ILE A 1 165 ? -15.546 -18.385 25.355 1.00 79.50 165 ILE A O 1
ATOM 1310 N N . LEU A 1 166 ? -13.559 -18.385 24.321 1.00 79.38 166 LEU A N 1
ATOM 1311 C CA . LEU A 1 166 ? -13.102 -19.622 24.958 1.00 79.38 166 LEU A CA 1
ATOM 1312 C C . LEU A 1 166 ? -12.986 -19.460 26.478 1.00 79.38 166 LEU A C 1
ATOM 1314 O O . LEU A 1 166 ? -13.446 -20.324 27.222 1.00 79.38 166 LEU A O 1
ATOM 1318 N N . LYS A 1 167 ? -12.434 -18.339 26.950 1.00 80.62 167 LYS A N 1
ATOM 1319 C CA . LYS A 1 167 ? -12.305 -18.046 28.380 1.00 80.62 167 LYS A CA 1
ATOM 1320 C C . LYS A 1 167 ? -13.669 -17.915 29.059 1.00 80.62 167 LYS A C 1
ATOM 1322 O O . LYS A 1 167 ? -13.855 -18.495 30.124 1.00 80.62 167 LYS A O 1
ATOM 1327 N N . GLU A 1 168 ? -14.623 -17.229 28.439 1.00 78.12 168 GLU A N 1
ATOM 1328 C CA . GLU A 1 168 ? -16.009 -17.125 28.917 1.00 78.12 168 GLU A CA 1
ATOM 1329 C C . GLU A 1 168 ? -16.705 -18.491 28.941 1.00 78.12 168 GLU A C 1
ATOM 1331 O O . GLU A 1 168 ? -17.333 -18.838 29.935 1.00 78.12 168 GLU A O 1
ATOM 1336 N N . SER A 1 169 ? -16.512 -19.322 27.912 1.00 69.94 169 SER A N 1
ATOM 1337 C CA . SER A 1 169 ? -17.065 -20.686 27.876 1.00 69.94 169 SER A CA 1
ATOM 1338 C C . SER A 1 169 ? -16.430 -21.643 28.894 1.00 69.94 169 SER A C 1
ATOM 1340 O O . SER A 1 169 ? -17.031 -22.652 29.252 1.00 69.94 169 SER A O 1
ATOM 1342 N N . SER A 1 170 ? -15.220 -21.328 29.368 1.00 65.62 170 SER A N 1
ATOM 1343 C CA . SER A 1 170 ? -14.505 -22.097 30.393 1.00 65.62 170 SER A CA 1
ATOM 1344 C C . SER A 1 170 ? -14.843 -21.675 31.826 1.00 65.62 170 SER A C 1
ATOM 1346 O O . SER A 1 170 ? -14.407 -22.333 32.773 1.00 65.62 170 SER A O 1
ATOM 1348 N N . GLN A 1 171 ? -15.604 -20.588 32.013 1.00 64.44 171 GLN A N 1
ATOM 1349 C CA . GLN A 1 171 ? -16.079 -20.214 33.341 1.00 64.44 171 GLN A CA 1
ATOM 1350 C C . GLN A 1 171 ? -17.109 -21.246 33.826 1.00 64.44 171 GLN A C 1
ATOM 1352 O O . GLN A 1 171 ? -17.998 -21.633 33.063 1.00 64.44 171 GLN A O 1
ATOM 1357 N N . PRO A 1 172 ? -17.011 -21.717 35.083 1.00 59.06 172 PRO A N 1
ATOM 1358 C CA . PRO A 1 172 ? -17.998 -22.634 35.629 1.00 59.06 172 PRO A CA 1
ATOM 1359 C C . PRO A 1 172 ? -19.380 -21.976 35.578 1.00 59.06 172 PRO A C 1
ATOM 1361 O O . PRO A 1 172 ? -19.528 -20.817 35.966 1.00 59.06 172 PRO A O 1
ATOM 1364 N N . LEU A 1 173 ? -20.378 -22.723 35.089 1.00 56.88 173 LEU A N 1
ATOM 1365 C CA . LEU A 1 173 ? -21.778 -22.293 35.037 1.00 56.88 173 LEU A CA 1
ATOM 1366 C C . LEU A 1 173 ? -22.180 -21.625 36.367 1.00 56.88 173 LEU A C 1
ATOM 1368 O O . LEU A 1 173 ? -21.861 -22.178 37.428 1.00 56.88 173 LEU A O 1
ATOM 1372 N N . PRO A 1 174 ? -22.892 -20.481 36.332 1.00 59.03 174 PRO A N 1
ATOM 1373 C CA . PRO A 1 174 ? -23.355 -19.819 37.545 1.00 59.03 174 PRO A CA 1
ATOM 1374 C C . PRO A 1 174 ? -24.145 -20.807 38.413 1.00 59.03 174 PRO A C 1
ATOM 1376 O O . PRO A 1 174 ? -24.929 -21.607 37.896 1.00 59.03 174 PRO A O 1
ATOM 1379 N N . GLU A 1 175 ? -23.938 -20.761 39.734 1.00 55.66 175 GLU A N 1
ATOM 1380 C CA . GLU A 1 175 ? -24.480 -21.729 40.708 1.00 55.66 175 GLU A CA 1
ATOM 1381 C C . GLU A 1 175 ? -26.003 -21.928 40.622 1.00 55.66 175 GLU A C 1
ATOM 1383 O O . GLU A 1 175 ? -26.504 -22.992 40.981 1.00 55.66 175 GLU A O 1
ATOM 1388 N N . PHE A 1 176 ? -26.737 -20.978 40.039 1.00 50.12 176 PHE A N 1
ATOM 1389 C CA . PHE A 1 176 ? -28.162 -21.112 39.728 1.00 50.12 176 PHE A CA 1
ATOM 1390 C C . PHE A 1 176 ? -28.508 -22.299 38.810 1.00 50.12 176 PHE A C 1
ATOM 1392 O O . PHE A 1 176 ? -29.609 -22.834 38.908 1.00 50.12 176 PHE A O 1
ATOM 1399 N N . CYS A 1 177 ? -27.583 -22.777 37.969 1.00 50.50 177 CYS A N 1
ATOM 1400 C CA . CYS A 1 177 ? -27.789 -24.000 37.180 1.00 50.50 177 CYS A CA 1
ATOM 1401 C C . CYS A 1 177 ? -27.543 -25.296 37.971 1.00 50.50 177 CYS A C 1
ATOM 1403 O O . CYS A 1 177 ? -27.982 -26.357 37.535 1.00 50.50 177 CYS A O 1
ATOM 1405 N N . LYS A 1 178 ? -26.880 -25.244 39.136 1.00 48.56 178 LYS A N 1
ATOM 1406 C CA . LYS A 1 178 ? -26.656 -26.428 39.986 1.00 48.56 178 LYS A CA 1
ATOM 1407 C C . LYS A 1 178 ? -27.862 -26.746 40.874 1.00 48.56 178 LYS A C 1
ATOM 1409 O O . LYS A 1 178 ? -28.088 -27.908 41.196 1.00 48.56 178 LYS A O 1
ATOM 1414 N N . VAL A 1 179 ? -28.671 -25.743 41.218 1.00 49.41 179 VAL A N 1
ATOM 1415 C CA . VAL A 1 179 ? -29.854 -25.922 42.082 1.00 49.41 179 VAL A CA 1
ATOM 1416 C C . VAL A 1 179 ? -31.005 -26.626 41.343 1.00 49.41 179 VAL A C 1
ATOM 1418 O O . VAL A 1 179 ? -31.701 -27.452 41.929 1.00 49.41 179 VAL A O 1
ATOM 1421 N N . GLY A 1 180 ? -31.162 -26.390 40.035 1.00 46.72 180 GLY A N 1
ATOM 1422 C CA . GLY A 1 180 ? -32.237 -26.994 39.232 1.00 46.72 180 GLY A CA 1
ATOM 1423 C C . GLY A 1 180 ? -32.054 -28.479 38.886 1.00 46.72 180 GLY A C 1
ATOM 1424 O O . GLY A 1 180 ? -33.023 -29.137 38.508 1.00 46.72 180 GLY A O 1
ATOM 1425 N N . VAL A 1 181 ? -30.838 -29.023 39.015 1.00 49.75 181 VAL A N 1
ATOM 1426 C CA . VAL A 1 181 ? -30.564 -30.447 38.741 1.00 49.75 181 VAL A CA 1
ATOM 1427 C C . VAL A 1 181 ? -30.816 -31.305 39.984 1.00 49.75 181 VAL A C 1
ATOM 1429 O O . VAL A 1 181 ? -31.412 -32.373 39.866 1.00 49.75 181 VAL A O 1
ATOM 1432 N N . ASN A 1 182 ? -30.472 -30.814 41.181 1.00 49.06 182 ASN A N 1
ATOM 1433 C CA . ASN A 1 182 ? -30.719 -31.559 42.421 1.00 49.06 182 ASN A CA 1
ATOM 1434 C C . ASN A 1 182 ? -32.208 -31.615 42.801 1.00 49.06 182 ASN A C 1
ATOM 1436 O O . ASN A 1 182 ? -32.680 -32.668 43.215 1.00 49.06 182 ASN A O 1
ATOM 1440 N N . GLN A 1 183 ? -32.988 -30.553 42.560 1.00 48.88 183 GLN A N 1
ATOM 1441 C CA . GLN A 1 183 ? -34.431 -30.580 42.854 1.00 48.88 183 GLN A CA 1
ATOM 1442 C C . GLN A 1 183 ? -35.241 -31.515 41.939 1.00 48.88 183 GLN A C 1
ATOM 1444 O O . GLN A 1 183 ? -36.329 -31.944 42.311 1.00 48.88 183 GLN A O 1
ATOM 1449 N N . ARG A 1 184 ? -34.730 -31.864 40.748 1.00 45.94 184 ARG A N 1
ATOM 1450 C CA . ARG A 1 184 ? -35.374 -32.860 39.872 1.00 45.94 184 ARG A CA 1
ATOM 1451 C C . ARG A 1 184 ? -35.032 -34.303 40.237 1.00 45.94 184 ARG A C 1
ATOM 1453 O O . ARG A 1 184 ? -35.827 -35.179 39.916 1.00 45.94 184 ARG A O 1
ATOM 1460 N N . LEU A 1 185 ? -33.895 -34.551 40.890 1.00 46.66 185 LEU A N 1
ATOM 1461 C CA . LEU A 1 185 ? -33.536 -35.890 41.363 1.00 46.66 185 LEU A CA 1
ATOM 1462 C C . LEU A 1 185 ? -34.246 -36.251 42.674 1.00 46.66 185 LEU A C 1
ATOM 1464 O O . LEU A 1 185 ? -34.650 -37.396 42.836 1.00 46.66 185 LEU A O 1
ATOM 1468 N N . GLU A 1 186 ? -34.466 -35.286 43.571 1.00 45.16 186 GLU A N 1
ATOM 1469 C CA . GLU A 1 186 ? -35.203 -35.523 44.825 1.00 45.16 186 GLU A CA 1
ATOM 1470 C C . GLU A 1 186 ? -36.719 -35.693 44.627 1.00 45.16 186 GLU A C 1
ATOM 1472 O O . GLU A 1 186 ? -37.385 -36.246 45.489 1.00 45.16 186 GLU A O 1
ATOM 1477 N N . ALA A 1 187 ? -37.274 -35.274 43.485 1.00 48.59 187 ALA A N 1
ATOM 1478 C CA . ALA A 1 187 ? -38.674 -35.527 43.127 1.00 48.59 187 ALA A CA 1
ATOM 1479 C C . ALA A 1 187 ? -38.894 -36.874 42.398 1.00 48.59 187 ALA A C 1
ATOM 1481 O O . ALA A 1 187 ? -40.010 -37.158 41.961 1.00 48.59 187 ALA A O 1
ATOM 1482 N N . MET A 1 188 ? -37.836 -37.675 42.213 1.00 46.09 188 MET A N 1
ATOM 1483 C CA . MET A 1 188 ? -37.864 -38.985 41.542 1.00 46.09 188 MET A CA 1
ATOM 1484 C C . MET A 1 188 ? -37.458 -40.161 42.454 1.00 46.09 188 MET A C 1
ATOM 1486 O O . MET A 1 188 ? -37.401 -41.293 41.969 1.00 46.09 188 MET A O 1
ATOM 1490 N N . ILE A 1 189 ? -37.203 -39.913 43.745 1.00 46.09 189 ILE A N 1
ATOM 1491 C CA . ILE A 1 189 ? -37.034 -40.931 44.801 1.00 46.09 189 ILE A CA 1
ATOM 1492 C C . ILE A 1 189 ? -38.237 -40.836 45.737 1.00 46.09 189 ILE A C 1
ATOM 1494 O O . ILE A 1 189 ? -38.778 -41.904 46.096 1.00 46.09 189 ILE A O 1
#

Mean predicted aligned error: 11.17 Å

Sequence (189 aa):
MTKFNPLQKIDDGMLYLANRGVQAWNWTTGRTKYDLSTVLHMAATASDGAGYVLSNDPNYLLIFSISVFTTGICTITNELNNRREKNSSDVKVKPYLDDLDIPLSRFALGFSGWEFISAQMHKPPMKYTILANSVAFFSRSLAFYVNRAESLPLRKNVLARATEILKESSQPLPEFCKVGVNQRLEAMI

pLDDT: mean 77.65, std 14.27, range [44.34, 94.25]